Protein AF-A0A257W0T0-F1 (afdb_monomer)

Nearest PDB structures (foldseek):
  7qtt-assembly1_I  TM=5.900E-01  e=8.391E+00  Homo sapiens
  1f4d-assembly1_B  TM=3.476E-01  e=7.896E+00  Escherichia coli
  1bp0-assembly1_A-2  TM=3.507E-01  e=8.917E+00  Lacticaseibacillus casei
  3dg8-assembly1_C  TM=3.431E-01  e=8.391E+00  Plasmodium falciparum

Solvent-accessible surface area (backbone atoms only — not comparable to full-atom values): 16041 Å² total; per-residue (Å²): 88,24,26,56,37,70,27,30,45,58,64,62,45,51,74,73,54,57,40,66,61,64,66,58,51,97,67,64,78,27,27,25,27,39,38,31,54,94,90,46,96,85,42,78,44,51,56,43,63,43,71,47,45,46,81,52,54,40,83,49,25,23,44,46,53,24,43,64,53,60,72,53,64,71,70,70,74,64,100,66,70,58,38,85,93,72,37,51,70,86,53,69,81,64,48,61,51,84,69,54,58,68,58,40,50,49,47,27,52,50,44,18,62,75,70,73,47,66,49,61,48,67,50,99,85,69,54,46,27,35,53,40,63,28,24,36,28,61,44,47,35,48,73,66,57,39,53,57,49,45,69,74,51,58,86,42,64,71,56,46,53,40,51,56,33,25,25,50,50,40,66,38,30,38,80,57,51,33,34,36,38,74,53,61,45,21,29,47,59,44,22,73,71,69,76,49,68,67,24,37,78,24,88,84,25,92,39,16,81,84,40,73,92,55,84,38,50,78,35,66,30,19,36,45,19,53,56,54,49,54,47,51,55,56,55,56,32,68,37,88,84,30,62,77,62,45,85,68,83,82,49,48,32,72,77,61,33,72,50,96,68,84,87,58,39,66,45,24,44,63,66,59,75,91,70,78,84,78,79,83,82,74,91,131

Radius of gyration: 19.59 Å; Cα contacts (8 Å, |Δi|>4): 525; chains: 1; bounding box: 47×68×44 Å

Secondary structure (DSSP, 8-state):
-EEEEEEEP-TTGGGS--SBS----SS-SSEEEEE--TT-TT---TT-EEEE-TT---TTEE---EEE-HHHHHHH-SS--EETTTEETTSPPPEESS--HHHHHHHHHHHHHHHT--SEEE-TT--EEEEE-SEEEEES--HHHHHHHHHHHTT-HHHHHHHHHT-S-EEEEE-S-EEEESSPPBHHHHHHHHS----SSSSSSTTGGGGTTS-GGGSBP-S--HHHHHHHHHHHHTSTTTTTT-S--S-TT------SSS--SHHHHHT-------------

Structure (mmCIF, N/CA/C/O backbone):
data_AF-A0A257W0T0-F1
#
_entry.id   AF-A0A257W0T0-F1
#
loop_
_atom_site.group_PDB
_atom_site.id
_atom_site.type_symbol
_atom_site.label_atom_id
_atom_site.label_alt_id
_atom_site.label_comp_id
_atom_site.label_asym_id
_atom_site.label_entity_id
_atom_site.label_seq_id
_atom_site.pdbx_PDB_ins_code
_atom_site.Cartn_x
_atom_site.Cartn_y
_atom_site.Cartn_z
_atom_site.occupancy
_atom_site.B_iso_or_equiv
_atom_site.auth_seq_id
_atom_site.auth_comp_id
_atom_site.auth_asym_id
_atom_site.auth_atom_id
_atom_site.pdbx_PDB_model_num
ATOM 1 N N . MET A 1 1 ? 2.529 11.457 3.889 1.00 72.94 1 MET A N 1
ATOM 2 C CA . MET A 1 1 ? 2.581 10.295 4.791 1.00 72.94 1 MET A CA 1
ATOM 3 C C . MET A 1 1 ? 2.972 9.064 3.991 1.00 72.94 1 MET A C 1
ATOM 5 O O . MET A 1 1 ? 2.419 8.860 2.911 1.00 72.94 1 MET A O 1
ATOM 9 N N . ALA A 1 2 ? 3.926 8.295 4.504 1.00 80.88 2 ALA A N 1
ATOM 10 C CA . ALA A 1 2 ? 4.303 6.988 3.996 1.00 80.88 2 ALA A CA 1
ATOM 11 C C . ALA A 1 2 ? 3.460 5.891 4.659 1.00 80.88 2 ALA A C 1
ATOM 13 O O . ALA A 1 2 ? 2.886 6.076 5.733 1.00 80.88 2 ALA A O 1
ATOM 14 N N . GLU A 1 3 ? 3.382 4.745 4.002 1.00 81.69 3 GLU A N 1
ATOM 15 C CA . GLU A 1 3 ? 2.639 3.577 4.452 1.00 81.69 3 GLU A CA 1
ATOM 16 C C . GLU A 1 3 ? 3.608 2.397 4.535 1.00 81.69 3 GLU A C 1
ATOM 18 O O . GLU A 1 3 ? 4.386 2.159 3.603 1.00 81.69 3 GLU A O 1
ATOM 23 N N . TRP A 1 4 ? 3.569 1.648 5.641 1.00 87.00 4 TRP A N 1
ATOM 24 C CA . TRP A 1 4 ? 4.279 0.372 5.727 1.00 87.00 4 TRP A CA 1
ATOM 25 C C . TRP A 1 4 ? 3.912 -0.538 4.554 1.00 87.00 4 TRP A C 1
ATOM 27 O O . TRP A 1 4 ? 2.836 -0.411 3.984 1.00 87.00 4 TRP A O 1
ATOM 37 N N . CYS A 1 5 ? 4.806 -1.453 4.186 1.00 84.00 5 CYS A N 1
ATOM 38 C CA . CYS A 1 5 ? 4.578 -2.549 3.249 1.00 84.00 5 CYS A CA 1
ATOM 39 C C . CYS A 1 5 ? 4.948 -3.881 3.914 1.00 84.00 5 CYS A C 1
ATOM 41 O O . CYS A 1 5 ? 5.771 -3.935 4.829 1.00 84.00 5 CYS A O 1
ATOM 43 N N . GLN A 1 6 ? 4.342 -4.981 3.459 1.00 80.88 6 GLN A N 1
ATOM 44 C CA . GLN A 1 6 ? 4.640 -6.309 4.006 1.00 80.88 6 GLN A CA 1
ATOM 45 C C . GLN A 1 6 ? 6.071 -6.742 3.652 1.00 80.88 6 GLN A C 1
ATOM 47 O O . GLN A 1 6 ? 6.691 -7.500 4.394 1.00 80.88 6 GLN A O 1
ATOM 52 N N . ASP A 1 7 ? 6.591 -6.257 2.525 1.00 83.56 7 ASP A N 1
ATOM 53 C CA . ASP A 1 7 ? 7.870 -6.659 1.952 1.00 83.56 7 ASP A CA 1
ATOM 54 C C . ASP A 1 7 ? 9.053 -6.365 2.892 1.00 83.56 7 ASP A C 1
ATOM 56 O O . ASP A 1 7 ? 9.148 -5.297 3.511 1.00 83.56 7 ASP A O 1
ATOM 60 N N . TRP A 1 8 ? 10.013 -7.290 2.942 1.00 89.25 8 TRP A N 1
ATOM 61 C CA . TRP A 1 8 ? 11.351 -6.966 3.428 1.00 89.25 8 TRP A CA 1
ATOM 62 C C . TRP A 1 8 ? 12.075 -6.055 2.425 1.00 89.25 8 TRP A C 1
ATOM 64 O O . TRP A 1 8 ? 11.824 -6.079 1.215 1.00 89.25 8 TRP A O 1
ATOM 74 N N . TYR A 1 9 ? 12.962 -5.206 2.932 1.00 90.06 9 TYR A N 1
ATOM 75 C CA . TYR A 1 9 ? 13.770 -4.326 2.103 1.00 90.06 9 TYR A CA 1
ATOM 76 C C . TYR A 1 9 ? 15.052 -5.028 1.649 1.00 90.06 9 TYR A C 1
ATOM 78 O O . TYR A 1 9 ? 15.784 -5.607 2.447 1.00 90.06 9 TYR A O 1
ATOM 86 N N . ASP A 1 10 ? 15.337 -4.880 0.363 1.00 92.00 10 ASP A N 1
ATOM 87 C CA . ASP A 1 10 ? 16.575 -5.269 -0.314 1.00 92.00 10 ASP A CA 1
ATOM 88 C C . ASP A 1 10 ? 16.779 -4.264 -1.451 1.00 92.00 10 ASP A C 1
ATOM 90 O O . ASP A 1 10 ? 15.890 -4.169 -2.308 1.00 92.00 10 ASP A O 1
ATOM 94 N N . PRO A 1 11 ? 17.869 -3.479 -1.456 1.00 92.06 11 PRO A N 1
ATOM 95 C CA . PRO A 1 11 ? 18.083 -2.425 -2.443 1.00 92.06 11 PRO A CA 1
ATOM 96 C C . PRO A 1 11 ? 18.198 -2.950 -3.881 1.00 92.06 11 PRO A C 1
ATOM 98 O O . PRO A 1 11 ? 17.960 -2.195 -4.813 1.00 92.06 11 PRO A O 1
ATOM 101 N N . LEU A 1 12 ? 18.506 -4.234 -4.082 1.00 93.12 12 LEU A N 1
ATOM 102 C CA . LEU A 1 12 ? 18.650 -4.833 -5.410 1.00 93.12 12 LEU A CA 1
ATOM 103 C C . LEU A 1 12 ? 17.408 -5.610 -5.859 1.00 93.12 12 LEU A C 1
ATOM 105 O O . LEU A 1 12 ? 17.402 -6.164 -6.958 1.00 93.12 12 LEU A O 1
ATOM 109 N N . TYR A 1 13 ? 16.337 -5.623 -5.058 1.00 91.31 13 TYR A N 1
ATOM 110 C CA . TYR A 1 13 ? 15.184 -6.499 -5.279 1.00 91.31 13 TYR A CA 1
ATOM 111 C C . TYR A 1 13 ? 14.563 -6.369 -6.678 1.00 91.31 13 TYR A C 1
ATOM 113 O O . TYR A 1 13 ? 14.214 -7.378 -7.282 1.00 91.31 13 TYR A O 1
ATOM 121 N N . TYR A 1 14 ? 14.456 -5.159 -7.237 1.00 90.31 14 TYR A N 1
ATOM 122 C CA . TYR A 1 14 ? 13.862 -4.952 -8.568 1.00 90.31 14 TYR A CA 1
ATOM 123 C C . TYR A 1 14 ? 14.682 -5.538 -9.724 1.00 90.31 14 TYR A C 1
ATOM 125 O O . TYR A 1 14 ? 14.127 -5.771 -10.793 1.00 90.31 14 TYR A O 1
ATOM 133 N N . HIS A 1 15 ? 15.969 -5.835 -9.529 1.00 91.56 15 HIS A N 1
ATOM 134 C CA . HIS A 1 15 ? 16.784 -6.490 -10.557 1.00 91.56 15 HIS A CA 1
ATOM 135 C C . HIS A 1 15 ? 16.403 -7.963 -10.739 1.00 91.56 15 HIS A C 1
ATOM 137 O O . HIS A 1 15 ? 16.554 -8.509 -11.828 1.00 91.56 15 HIS A O 1
ATOM 143 N N . ASN A 1 16 ? 15.890 -8.593 -9.678 1.00 90.69 16 ASN A N 1
ATOM 144 C CA . ASN A 1 16 ? 15.587 -10.023 -9.633 1.00 90.69 16 ASN A CA 1
ATOM 145 C C . ASN A 1 16 ? 14.125 -10.302 -9.246 1.00 90.69 16 ASN A C 1
ATOM 147 O O . ASN A 1 16 ? 13.782 -11.436 -8.906 1.00 90.69 16 ASN A O 1
ATOM 151 N N . SER A 1 17 ? 13.259 -9.283 -9.257 1.00 86.44 17 SER A N 1
ATOM 152 C CA . SER A 1 17 ? 11.880 -9.424 -8.799 1.00 86.44 17 SER A CA 1
ATOM 153 C C . SER A 1 17 ? 11.088 -10.330 -9.753 1.00 86.44 17 SER A C 1
ATOM 155 O O . SER A 1 17 ? 11.154 -10.177 -10.979 1.00 86.44 17 SER A O 1
ATOM 157 N N . PRO A 1 18 ? 10.301 -11.287 -9.229 1.00 88.50 18 PRO A N 1
ATOM 158 C CA . PRO A 1 18 ? 9.385 -12.042 -10.065 1.00 88.50 18 PRO A CA 1
ATOM 159 C C . PRO A 1 18 ? 8.300 -11.108 -10.606 1.00 88.50 18 PRO A C 1
ATOM 161 O O . PRO A 1 18 ? 7.820 -10.205 -9.918 1.00 88.50 18 PRO A O 1
ATOM 164 N N . ARG A 1 19 ? 7.878 -11.354 -11.848 1.00 88.12 19 ARG A N 1
ATOM 165 C CA . ARG A 1 19 ? 6.834 -10.546 -12.495 1.00 88.12 19 ARG A CA 1
ATOM 166 C C . ARG A 1 19 ? 5.473 -10.754 -11.843 1.00 88.12 19 ARG A C 1
ATOM 168 O O . ARG A 1 19 ? 4.717 -9.803 -11.685 1.00 88.12 19 ARG A O 1
ATOM 175 N N . GLU A 1 20 ? 5.148 -11.989 -11.484 1.00 85.88 20 GLU A N 1
ATOM 176 C CA . GLU A 1 20 ? 3.844 -12.354 -10.935 1.00 85.88 20 GLU A CA 1
ATOM 177 C C . GLU A 1 20 ? 3.814 -12.163 -9.422 1.00 85.88 20 GLU A C 1
ATOM 179 O O . GLU A 1 20 ? 4.536 -12.840 -8.697 1.00 85.88 20 GLU A O 1
ATOM 184 N N . ASN A 1 21 ? 2.943 -11.265 -8.953 1.00 80.81 21 ASN A N 1
ATOM 185 C CA . ASN A 1 21 ? 2.699 -10.978 -7.536 1.00 80.81 21 ASN A CA 1
ATOM 186 C C . ASN A 1 21 ? 3.995 -10.921 -6.686 1.00 80.81 21 ASN A C 1
ATOM 188 O O . ASN A 1 21 ? 4.130 -11.724 -5.761 1.00 80.81 21 ASN A O 1
ATOM 192 N N . PRO A 1 22 ? 4.947 -10.010 -6.969 1.00 84.06 22 PRO A N 1
ATOM 193 C CA . PRO A 1 22 ? 6.201 -9.919 -6.219 1.00 84.06 22 PRO A CA 1
ATOM 194 C C . PRO A 1 22 ? 5.955 -9.759 -4.711 1.00 84.06 22 PRO A C 1
ATOM 196 O O . PRO A 1 22 ? 5.075 -9.000 -4.309 1.00 84.06 22 PRO A O 1
ATOM 199 N N . VAL A 1 23 ? 6.728 -10.485 -3.893 1.00 77.06 23 VAL A N 1
ATOM 200 C CA . VAL A 1 23 ? 6.518 -10.633 -2.432 1.00 77.06 23 VAL A CA 1
ATOM 201 C C . VAL A 1 23 ? 7.680 -10.115 -1.570 1.00 77.06 23 VAL A C 1
ATOM 203 O O . VAL A 1 23 ? 7.701 -10.333 -0.360 1.00 77.06 23 VAL A O 1
ATOM 206 N N . GLY A 1 24 ? 8.648 -9.427 -2.180 1.00 84.12 24 GLY A N 1
ATOM 207 C CA . GLY A 1 24 ? 9.890 -9.043 -1.513 1.00 84.12 24 GLY A CA 1
ATOM 208 C C . GLY A 1 24 ? 10.791 -10.255 -1.222 1.00 84.12 24 GLY A C 1
ATOM 209 O O . GLY A 1 24 ? 10.437 -11.392 -1.539 1.00 84.12 24 GLY A O 1
ATOM 210 N N . PRO A 1 25 ? 11.970 -10.035 -0.623 1.00 86.44 25 PRO A N 1
ATOM 211 C CA . PRO A 1 25 ? 12.781 -11.098 -0.033 1.00 86.44 25 PRO A CA 1
ATOM 212 C C . PRO A 1 25 ? 12.038 -11.809 1.107 1.00 86.44 25 PRO A C 1
ATOM 214 O O . PRO A 1 25 ? 11.189 -11.209 1.763 1.00 86.44 25 PRO A O 1
ATOM 217 N N . GLU A 1 26 ? 12.398 -13.061 1.402 1.00 85.62 26 GLU A N 1
ATOM 218 C CA . GLU A 1 26 ? 11.780 -13.837 2.494 1.00 85.62 26 GLU A CA 1
ATOM 219 C C . GLU A 1 26 ? 12.165 -13.326 3.891 1.00 85.62 26 GLU A C 1
ATOM 221 O O . GLU A 1 26 ? 11.368 -13.379 4.832 1.00 85.62 26 GLU A O 1
ATOM 226 N N . THR A 1 27 ? 13.387 -12.807 4.031 1.00 88.50 27 THR A N 1
ATOM 227 C CA . THR A 1 27 ? 13.938 -12.281 5.286 1.00 88.50 27 THR A CA 1
ATOM 228 C C . THR A 1 27 ? 14.665 -10.960 5.046 1.00 88.50 27 THR A C 1
ATOM 230 O O . THR A 1 27 ? 15.054 -10.646 3.923 1.00 88.50 27 THR A O 1
ATOM 233 N N . GLY A 1 28 ? 14.845 -10.165 6.100 1.00 91.12 28 GLY A N 1
ATOM 234 C CA . GLY A 1 28 ? 15.550 -8.893 6.013 1.00 91.12 28 GLY A CA 1
ATOM 235 C C . GLY A 1 28 ? 15.698 -8.207 7.365 1.00 91.12 28 GLY A C 1
ATOM 236 O O . GLY A 1 28 ? 15.214 -8.688 8.388 1.00 91.12 28 GLY A O 1
ATOM 237 N N . VAL A 1 29 ? 16.388 -7.068 7.358 1.00 94.69 29 VAL A N 1
ATOM 238 C CA . VAL A 1 29 ? 16.589 -6.225 8.552 1.00 94.69 29 VAL A CA 1
ATOM 239 C C . VAL A 1 29 ? 15.561 -5.095 8.613 1.00 94.69 29 VAL A C 1
ATOM 241 O O . VAL A 1 29 ? 15.081 -4.744 9.689 1.00 94.69 29 VAL A O 1
ATOM 244 N N . TYR A 1 30 ? 15.214 -4.537 7.453 1.00 93.31 30 TYR A N 1
ATOM 245 C CA . TYR A 1 30 ? 14.306 -3.401 7.319 1.00 93.31 30 TYR A CA 1
ATOM 246 C C . TYR A 1 30 ? 13.052 -3.808 6.559 1.00 93.31 30 TYR A C 1
ATOM 248 O O . TYR A 1 30 ? 13.112 -4.655 5.668 1.00 93.31 30 TYR A O 1
ATOM 256 N N . ARG A 1 31 ? 11.928 -3.174 6.879 1.00 89.75 31 ARG A N 1
ATOM 257 C CA . ARG A 1 31 ? 10.676 -3.312 6.130 1.00 89.75 31 ARG A CA 1
ATOM 258 C C . ARG A 1 31 ? 10.548 -2.170 5.144 1.00 89.75 31 ARG A C 1
ATOM 260 O O . ARG A 1 31 ? 11.014 -1.065 5.410 1.00 89.75 31 ARG A O 1
ATOM 267 N N . VAL A 1 32 ? 9.918 -2.445 4.010 1.00 87.12 32 VAL A N 1
ATOM 268 C CA . VAL A 1 32 ? 9.626 -1.414 3.017 1.00 87.12 32 VAL A CA 1
ATOM 269 C C . VAL A 1 32 ? 8.525 -0.501 3.550 1.00 87.12 32 VAL A C 1
ATOM 271 O O . VAL A 1 32 ? 7.543 -0.981 4.112 1.00 87.12 32 VAL A O 1
ATOM 274 N N . ASN A 1 33 ? 8.645 0.798 3.315 1.00 83.94 33 ASN A N 1
ATOM 275 C CA . ASN A 1 33 ? 7.510 1.713 3.329 1.00 83.94 33 ASN A CA 1
ATOM 276 C C . ASN A 1 33 ? 7.506 2.558 2.045 1.00 83.94 33 ASN A C 1
ATOM 278 O O . ASN A 1 33 ? 8.546 2.756 1.411 1.00 83.94 33 ASN A O 1
ATOM 282 N N . ARG A 1 34 ? 6.317 2.955 1.585 1.00 81.00 34 ARG A N 1
ATOM 283 C CA . ARG A 1 34 ? 6.108 3.650 0.304 1.00 81.00 34 ARG A CA 1
ATOM 284 C C . ARG A 1 34 ? 5.210 4.867 0.503 1.00 81.00 34 ARG A C 1
ATOM 286 O O . ARG A 1 34 ? 4.336 4.868 1.363 1.00 81.00 34 ARG A O 1
ATOM 293 N N . GLY A 1 35 ? 5.410 5.901 -0.309 1.00 71.81 35 GLY A N 1
ATOM 294 C CA . GLY A 1 35 ? 4.657 7.156 -0.233 1.00 71.81 35 GLY A CA 1
ATOM 295 C C . GLY A 1 35 ? 5.549 8.364 0.043 1.00 71.81 35 GLY A C 1
ATOM 296 O O . GLY A 1 35 ? 6.772 8.270 0.011 1.00 71.81 35 GLY A O 1
ATOM 297 N N . GLY A 1 36 ? 4.924 9.518 0.275 1.00 62.19 36 GLY A N 1
ATOM 298 C CA . GLY A 1 36 ? 5.630 10.792 0.432 1.00 62.19 36 GLY A CA 1
ATOM 299 C C . GLY A 1 36 ? 5.899 11.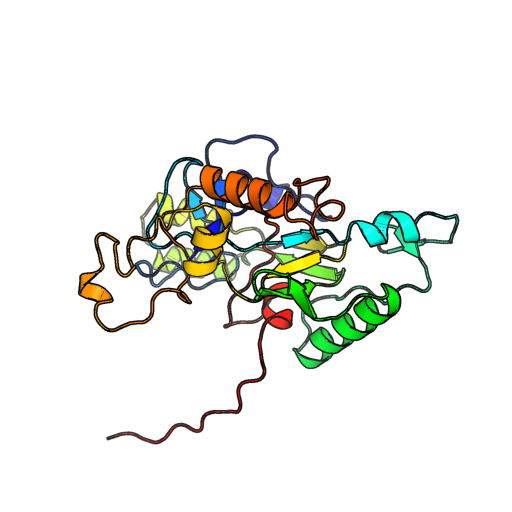160 1.891 1.00 62.19 36 GLY A C 1
ATOM 300 O O . GLY A 1 36 ? 5.044 10.954 2.760 1.00 62.19 36 GLY A O 1
ATOM 301 N N . TYR A 1 37 ? 7.047 11.786 2.142 1.00 61.84 37 TYR A N 1
ATOM 302 C CA . TYR A 1 37 ? 7.458 12.321 3.443 1.00 61.84 37 TYR A CA 1
ATOM 303 C C . TYR A 1 37 ? 7.592 13.851 3.365 1.00 61.84 37 TYR A C 1
ATOM 305 O O . TYR A 1 37 ? 8.047 14.383 2.355 1.00 61.84 37 TYR A O 1
ATOM 313 N N . TRP A 1 38 ? 7.186 14.578 4.410 1.00 53.00 38 TRP A N 1
ATOM 314 C CA . TRP A 1 38 ? 7.053 16.046 4.372 1.00 53.00 38 TRP A CA 1
ATOM 315 C C . TRP A 1 38 ? 8.391 16.795 4.291 1.00 53.00 38 TRP A C 1
ATOM 317 O O . TRP A 1 38 ? 8.426 17.926 3.820 1.00 53.00 38 TRP A O 1
ATOM 327 N N . VAL A 1 39 ? 9.485 16.185 4.763 1.00 48.84 39 VAL A N 1
ATOM 328 C CA . VAL A 1 39 ? 10.791 16.858 4.912 1.00 48.84 39 VAL A CA 1
ATOM 329 C C . VAL A 1 39 ? 11.716 16.731 3.704 1.00 48.84 39 VAL A C 1
ATOM 331 O O . VAL A 1 39 ? 12.814 17.276 3.745 1.00 48.84 39 VAL A O 1
ATOM 334 N N . ASN A 1 40 ? 11.316 16.027 2.639 1.00 47.53 40 ASN A N 1
ATOM 335 C CA . ASN A 1 40 ? 12.202 15.808 1.498 1.00 47.53 40 ASN A CA 1
ATOM 336 C C . ASN A 1 40 ? 11.480 16.070 0.168 1.00 47.53 40 ASN A C 1
ATOM 338 O O . ASN A 1 40 ? 10.727 15.241 -0.345 1.00 47.53 40 ASN A O 1
ATOM 342 N N . SER A 1 41 ? 11.707 17.262 -0.384 1.00 42.28 41 SER A N 1
ATOM 343 C CA . SER A 1 41 ? 11.029 17.825 -1.564 1.00 42.28 41 SER A CA 1
ATOM 344 C C . SER A 1 41 ? 11.262 17.036 -2.861 1.00 42.28 41 SER A C 1
ATOM 346 O O . SER A 1 41 ? 10.586 17.286 -3.854 1.00 42.28 41 SER A O 1
ATOM 348 N N . ALA A 1 42 ? 12.200 16.082 -2.861 1.00 40.09 42 ALA A N 1
ATOM 349 C CA . ALA A 1 42 ? 12.508 15.206 -3.992 1.00 40.09 42 ALA A CA 1
ATOM 350 C C . ALA A 1 42 ? 11.658 13.911 -4.035 1.00 40.09 42 ALA A C 1
ATOM 352 O O . ALA A 1 42 ? 11.686 13.193 -5.031 1.00 40.09 42 ALA A O 1
ATOM 353 N N . CYS A 1 43 ? 10.880 13.597 -2.987 1.00 46.88 43 CYS A N 1
ATOM 354 C CA . CYS A 1 43 ? 10.302 12.261 -2.751 1.00 46.88 43 CYS A CA 1
ATOM 355 C C . CYS A 1 43 ? 8.813 12.108 -3.140 1.00 46.88 43 CYS A C 1
ATOM 357 O O . CYS A 1 43 ? 8.056 11.412 -2.464 1.00 46.88 43 CYS A O 1
ATOM 359 N N . ILE A 1 44 ? 8.351 12.766 -4.208 1.00 45.66 44 ILE A N 1
ATOM 360 C CA . ILE A 1 44 ? 6.908 12.863 -4.543 1.00 45.66 44 ILE A CA 1
ATOM 361 C C . ILE A 1 44 ? 6.408 11.684 -5.414 1.00 45.66 44 ILE A C 1
ATOM 363 O O . ILE A 1 44 ? 5.257 11.655 -5.851 1.00 45.66 44 ILE A O 1
ATOM 367 N N . TRP A 1 45 ? 7.243 10.674 -5.668 1.00 48.81 45 TRP A N 1
ATOM 368 C CA . TRP A 1 45 ? 6.906 9.579 -6.577 1.00 48.81 45 TRP A CA 1
ATOM 369 C C . TRP A 1 45 ? 6.303 8.366 -5.857 1.00 48.81 45 TRP A C 1
ATOM 371 O O . TRP A 1 45 ? 6.840 7.864 -4.875 1.00 48.81 45 TRP A O 1
ATOM 381 N N . SER A 1 46 ? 5.193 7.835 -6.384 1.00 50.28 46 SER A N 1
ATOM 382 C CA . SER A 1 46 ? 4.469 6.676 -5.814 1.00 50.28 46 SER A CA 1
ATOM 383 C C . SER A 1 46 ? 5.250 5.346 -5.798 1.00 50.28 46 SER A C 1
ATOM 385 O O . SER A 1 46 ? 4.759 4.355 -5.255 1.00 50.28 46 SER A O 1
ATOM 387 N N . TYR A 1 47 ? 6.445 5.319 -6.393 1.00 57.25 47 TYR A N 1
ATOM 388 C CA . TYR A 1 47 ? 7.372 4.187 -6.423 1.00 57.25 47 TYR A CA 1
ATOM 389 C C . TYR A 1 47 ? 8.578 4.355 -5.481 1.00 57.25 47 TYR A C 1
ATOM 391 O O . TYR A 1 47 ? 9.369 3.417 -5.380 1.00 57.25 47 TYR A O 1
ATOM 399 N N . TYR A 1 48 ? 8.695 5.494 -4.779 1.00 66.44 48 TYR A N 1
ATOM 400 C CA . TYR A 1 48 ? 9.777 5.756 -3.826 1.00 66.44 48 TYR A CA 1
ATOM 401 C C . TYR A 1 48 ? 9.766 4.692 -2.723 1.00 66.44 48 TYR A C 1
ATOM 403 O O . TYR A 1 48 ? 8.741 4.467 -2.065 1.00 66.44 4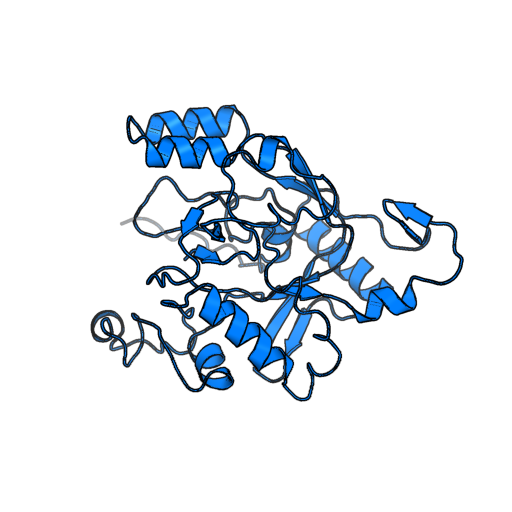8 TYR A O 1
ATOM 411 N N . ARG A 1 49 ? 10.892 3.991 -2.568 1.00 78.00 49 ARG A N 1
ATOM 412 C CA . ARG A 1 49 ? 11.010 2.814 -1.703 1.00 78.00 49 ARG A CA 1
ATOM 413 C C . ARG A 1 49 ? 11.886 3.136 -0.500 1.00 78.00 49 ARG A C 1
ATOM 415 O O . ARG A 1 49 ? 13.108 3.072 -0.563 1.00 78.00 49 ARG A O 1
ATOM 422 N N . MET A 1 50 ? 11.238 3.465 0.608 1.00 81.94 50 MET A N 1
ATOM 423 C CA . MET A 1 50 ? 11.891 3.731 1.886 1.00 81.94 50 MET A CA 1
ATOM 424 C C . MET A 1 50 ? 12.008 2.461 2.724 1.00 81.94 50 MET A C 1
ATOM 426 O O . MET A 1 50 ? 11.433 1.412 2.400 1.00 81.94 50 MET A O 1
ATOM 430 N N . ARG A 1 51 ? 12.798 2.558 3.794 1.00 87.75 51 ARG A N 1
ATOM 431 C CA . ARG A 1 51 ? 13.070 1.453 4.702 1.00 87.75 51 ARG A CA 1
ATOM 432 C C . ARG A 1 51 ? 13.236 1.955 6.122 1.00 87.75 51 ARG A C 1
ATOM 434 O O . ARG A 1 51 ? 13.975 2.903 6.347 1.00 87.75 51 ARG A O 1
ATOM 441 N N . ASP A 1 52 ? 12.644 1.231 7.055 1.00 90.81 52 ASP A N 1
ATOM 442 C CA . ASP A 1 52 ? 12.776 1.477 8.490 1.00 90.81 52 ASP A CA 1
ATOM 443 C C . ASP A 1 52 ? 12.760 0.132 9.227 1.00 90.81 52 ASP A C 1
ATOM 445 O O . ASP A 1 52 ? 12.359 -0.899 8.657 1.00 90.81 52 ASP A O 1
ATOM 449 N N . LYS A 1 53 ? 13.264 0.074 10.469 1.00 93.69 53 LYS A N 1
ATOM 450 C CA . LYS A 1 53 ? 13.253 -1.198 11.207 1.00 93.69 53 LYS A CA 1
ATOM 451 C C . LYS A 1 53 ? 11.817 -1.519 11.626 1.00 93.69 53 LYS A C 1
ATOM 453 O O . LYS A 1 53 ? 11.057 -0.608 11.931 1.00 93.69 53 LYS A O 1
ATOM 458 N N . PRO A 1 54 ? 11.443 -2.805 11.749 1.00 90.31 54 PRO A N 1
ATOM 459 C CA . PRO A 1 54 ? 10.072 -3.190 12.097 1.00 90.31 54 PRO A CA 1
ATOM 460 C C . PRO A 1 54 ? 9.520 -2.591 13.401 1.00 90.31 54 PRO A C 1
ATOM 462 O O . PRO A 1 54 ? 8.308 -2.527 13.578 1.00 90.31 54 PRO A O 1
ATOM 465 N N . LYS A 1 55 ? 10.411 -2.203 14.320 1.00 93.25 55 LYS A N 1
ATOM 466 C CA . LYS A 1 55 ? 10.089 -1.622 15.628 1.00 93.25 55 LYS A CA 1
ATOM 467 C C . LYS A 1 55 ? 10.064 -0.092 15.640 1.00 93.25 55 LYS A C 1
ATOM 469 O O . LYS A 1 55 ? 9.700 0.483 16.658 1.00 93.25 55 LYS A O 1
ATOM 474 N N . ASP A 1 56 ? 10.529 0.547 14.571 1.00 91.62 56 ASP A N 1
ATOM 475 C CA . ASP A 1 56 ? 10.599 2.001 14.509 1.00 91.62 56 ASP A CA 1
ATOM 476 C C . ASP A 1 56 ? 9.193 2.533 14.197 1.00 91.62 56 ASP A C 1
ATOM 478 O O . ASP A 1 56 ? 8.467 1.957 13.388 1.00 91.62 56 ASP A O 1
ATOM 482 N N . ALA A 1 57 ? 8.802 3.611 14.869 1.00 89.88 57 ALA A N 1
ATOM 483 C CA . ALA A 1 57 ? 7.529 4.294 14.686 1.00 89.88 57 ALA A CA 1
ATOM 484 C C . ALA A 1 57 ? 7.828 5.767 14.401 1.00 89.88 57 ALA A C 1
ATOM 486 O O . ALA A 1 57 ? 8.574 6.397 15.152 1.00 89.88 57 ALA A O 1
ATOM 487 N N . LEU A 1 58 ? 7.292 6.290 13.298 1.00 87.62 58 LEU A N 1
ATOM 488 C CA . LEU A 1 58 ? 7.571 7.645 12.824 1.00 87.62 58 LEU A CA 1
ATOM 489 C C . LEU A 1 58 ? 6.271 8.429 12.645 1.00 87.62 58 LEU A C 1
ATOM 491 O O . LEU A 1 58 ? 5.238 7.876 12.262 1.00 87.62 58 LEU A O 1
ATOM 495 N N . ASP A 1 59 ? 6.354 9.740 12.841 1.00 83.50 59 ASP A N 1
ATOM 496 C CA . ASP A 1 59 ? 5.223 10.676 12.806 1.00 83.50 59 ASP A CA 1
ATOM 497 C C . ASP A 1 59 ? 4.680 10.962 11.389 1.00 83.50 59 ASP A C 1
ATOM 499 O O . ASP A 1 59 ? 3.712 11.697 11.187 1.00 83.50 59 ASP A O 1
ATOM 503 N N . ALA A 1 60 ? 5.296 10.355 10.376 1.00 82.12 60 ALA A N 1
ATOM 504 C CA . ALA A 1 60 ? 4.860 10.384 8.987 1.00 82.12 60 ALA A CA 1
ATOM 505 C C . ALA A 1 60 ? 4.574 8.988 8.426 1.00 82.12 60 ALA A C 1
ATOM 507 O O . ALA A 1 60 ? 4.429 8.858 7.205 1.00 82.12 60 ALA A O 1
ATOM 508 N N . LEU A 1 61 ? 4.544 7.960 9.276 1.00 82.56 61 LEU A N 1
ATOM 509 C CA . LEU A 1 61 ? 4.420 6.568 8.873 1.00 82.56 61 LEU A CA 1
ATOM 510 C C . LEU A 1 61 ? 3.151 5.955 9.460 1.00 82.56 61 LEU A C 1
ATOM 512 O O . LEU A 1 61 ? 2.988 5.861 10.675 1.00 82.56 61 LEU A O 1
ATOM 516 N N . GLY A 1 62 ? 2.255 5.546 8.566 1.00 83.62 62 GLY A N 1
ATOM 517 C CA . GLY A 1 62 ? 0.992 4.904 8.907 1.00 83.62 62 GLY A CA 1
ATOM 518 C C . GLY A 1 62 ? 0.808 3.576 8.180 1.00 83.62 62 GLY A C 1
ATOM 519 O O . GLY A 1 62 ? 1.760 2.942 7.716 1.00 83.62 62 GLY A O 1
ATOM 520 N N . LEU A 1 63 ? -0.448 3.153 8.052 1.00 84.06 63 LEU A N 1
ATOM 521 C CA . LEU A 1 63 ? -0.807 1.900 7.396 1.00 84.06 63 LEU A CA 1
ATOM 522 C C . LEU A 1 63 ? -2.078 2.018 6.552 1.00 84.06 63 LEU A C 1
ATOM 524 O O . LEU A 1 63 ? -2.976 2.821 6.821 1.00 84.06 63 LEU A O 1
ATOM 528 N N . ARG A 1 64 ? -2.167 1.148 5.547 1.00 84.38 64 ARG A N 1
ATOM 529 C CA . ARG A 1 64 ? -3.347 0.927 4.713 1.00 84.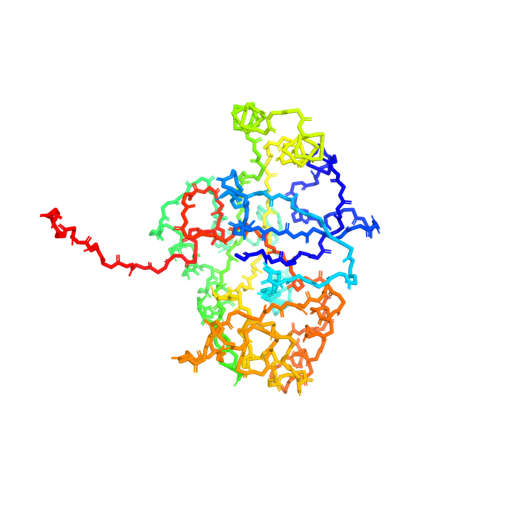38 64 ARG A CA 1
ATOM 530 C C . ARG A 1 64 ? -3.586 -0.567 4.586 1.00 84.38 64 ARG A C 1
ATOM 532 O O . ARG A 1 64 ? -2.648 -1.335 4.401 1.00 84.38 64 ARG A O 1
ATOM 539 N N . LEU A 1 65 ? -4.851 -0.964 4.662 1.00 78.38 65 LEU A N 1
ATOM 540 C CA . LEU A 1 65 ? -5.232 -2.366 4.566 1.00 78.38 65 LEU A CA 1
ATOM 541 C C . LEU A 1 65 ? -5.435 -2.807 3.116 1.00 78.38 65 LEU A C 1
ATOM 543 O O . LEU A 1 65 ? -6.052 -2.096 2.314 1.00 78.38 65 LEU A O 1
ATOM 547 N N . VAL A 1 66 ? -4.978 -4.023 2.823 1.00 72.88 66 VAL A N 1
ATOM 548 C CA . VAL A 1 66 ? -5.282 -4.757 1.593 1.00 72.88 66 VAL A CA 1
ATOM 549 C C . VAL A 1 66 ? -5.935 -6.086 1.956 1.00 72.88 66 VAL A C 1
ATOM 551 O O . VAL A 1 66 ? -5.395 -6.844 2.755 1.00 72.88 66 VAL A O 1
ATOM 554 N N . LEU A 1 67 ? -7.096 -6.373 1.371 1.00 72.75 67 LEU A N 1
ATOM 555 C CA . LEU A 1 67 ? -7.846 -7.603 1.617 1.00 72.75 67 LEU A CA 1
ATOM 556 C C . LEU A 1 67 ? -7.756 -8.522 0.401 1.00 72.75 67 LEU A C 1
ATOM 558 O O . LEU A 1 67 ? -7.974 -8.098 -0.740 1.00 72.75 67 LEU A O 1
ATOM 562 N N . SER A 1 68 ? -7.460 -9.798 0.642 1.00 71.12 68 SER A N 1
ATOM 563 C CA . SER A 1 68 ? -7.600 -10.847 -0.363 1.00 71.12 68 SER A CA 1
ATOM 564 C C . SER A 1 68 ? -9.075 -11.110 -0.640 1.00 71.12 68 SER A C 1
ATOM 566 O O . SER A 1 68 ? -9.896 -11.205 0.270 1.00 71.12 68 SER A O 1
ATOM 568 N N . VAL A 1 69 ? -9.417 -11.317 -1.910 1.00 66.62 69 VAL A N 1
ATOM 569 C CA . VAL A 1 69 ? -10.740 -11.828 -2.277 1.00 66.62 69 VAL A CA 1
ATOM 570 C C . VAL A 1 69 ? -10.725 -13.361 -2.153 1.00 66.62 69 VAL A C 1
ATOM 572 O O . VAL A 1 69 ? -10.814 -14.087 -3.138 1.00 66.62 69 VAL A O 1
ATOM 575 N N . ASP A 1 70 ? -10.519 -13.892 -0.942 1.00 61.31 70 ASP A N 1
ATOM 576 C CA . ASP A 1 70 ? -10.291 -15.334 -0.717 1.00 61.31 70 ASP A CA 1
ATOM 577 C C . ASP A 1 70 ? -11.491 -16.226 -1.096 1.00 61.31 70 ASP A C 1
ATOM 579 O O . ASP A 1 70 ? -11.302 -17.399 -1.426 1.00 61.31 70 ASP A O 1
ATOM 583 N N . ALA A 1 71 ? -12.700 -15.662 -1.168 1.00 43.03 71 ALA A N 1
ATOM 584 C CA . ALA A 1 71 ? -13.892 -16.334 -1.690 1.00 43.03 71 ALA A CA 1
ATOM 585 C C . ALA A 1 71 ? -13.790 -16.679 -3.194 1.00 43.03 71 ALA A C 1
ATOM 587 O O . ALA A 1 71 ? -14.363 -17.667 -3.648 1.00 43.03 71 ALA A O 1
ATOM 588 N N . VAL A 1 72 ? -13.007 -15.923 -3.971 1.00 48.03 72 VAL A N 1
ATOM 589 C CA . VAL A 1 72 ? -12.858 -16.134 -5.423 1.00 48.03 72 VAL A CA 1
ATOM 590 C C . VAL A 1 72 ? -11.997 -17.358 -5.734 1.00 48.03 72 VAL A C 1
ATOM 592 O O . VAL A 1 72 ? -12.268 -18.078 -6.694 1.00 48.03 72 VAL A O 1
ATOM 595 N N . LYS A 1 73 ? -11.021 -17.676 -4.872 1.00 51.72 73 LYS A N 1
ATOM 596 C CA . LYS A 1 73 ? -10.145 -18.853 -5.026 1.00 51.72 73 LYS A CA 1
ATOM 597 C C . LYS A 1 73 ? -10.920 -20.171 -5.045 1.00 51.72 73 LYS A C 1
ATOM 599 O O . LYS A 1 73 ? -10.545 -21.087 -5.767 1.00 51.72 73 LYS A O 1
ATOM 604 N N . GLN A 1 74 ? -11.993 -20.263 -4.259 1.00 49.66 74 GLN A N 1
ATOM 605 C CA . GLN A 1 74 ? -12.794 -21.485 -4.140 1.00 49.66 74 GLN A CA 1
ATOM 606 C C . GLN A 1 74 ? -13.805 -21.640 -5.287 1.00 49.66 74 GLN A C 1
ATOM 608 O O . GLN A 1 74 ? -14.219 -22.757 -5.583 1.00 49.66 74 GLN A O 1
ATOM 613 N N . ALA A 1 75 ? -14.169 -20.543 -5.961 1.00 45.06 75 ALA A N 1
ATOM 614 C CA . ALA A 1 75 ? -15.121 -20.550 -7.070 1.00 45.06 75 ALA A CA 1
ATOM 615 C C . ALA A 1 75 ? -14.472 -20.840 -8.437 1.00 45.06 75 ALA A C 1
ATOM 617 O O . ALA A 1 75 ? -15.113 -21.431 -9.300 1.00 45.06 75 ALA A O 1
ATOM 618 N N . VAL A 1 76 ? -13.206 -20.451 -8.635 1.00 52.22 76 VAL A N 1
ATOM 619 C CA . VAL A 1 76 ? -12.520 -20.547 -9.940 1.00 52.22 76 VAL A CA 1
ATOM 620 C C . VAL A 1 76 ? -11.921 -21.940 -10.206 1.00 52.22 76 VAL A C 1
ATOM 622 O O . VAL A 1 76 ? -11.715 -22.325 -11.355 1.00 52.22 76 VAL A O 1
ATOM 625 N N . GLN A 1 77 ? -11.683 -22.755 -9.174 1.00 52.88 77 GLN A N 1
ATOM 626 C CA . GLN A 1 77 ? -11.115 -24.097 -9.340 1.00 52.88 77 GLN A CA 1
ATOM 627 C C . GLN A 1 77 ? -12.189 -25.179 -9.535 1.00 52.88 77 GLN A C 1
ATOM 629 O O . GLN A 1 77 ? -12.486 -25.940 -8.619 1.00 52.88 77 GLN A O 1
ATOM 634 N N . LYS A 1 78 ? -12.711 -25.302 -10.763 1.00 46.97 78 LYS A N 1
ATOM 635 C CA . LYS A 1 78 ? -13.245 -26.566 -11.311 1.00 46.97 78 LYS A CA 1
ATOM 636 C C . LYS A 1 78 ? -13.072 -26.589 -12.835 1.00 46.97 78 LYS A C 1
ATOM 638 O O . LYS A 1 78 ? -13.708 -25.817 -13.534 1.00 46.97 78 LYS A O 1
ATOM 643 N N . HIS A 1 79 ? -12.190 -27.476 -13.306 1.00 50.12 79 HIS A N 1
ATOM 644 C CA . HIS A 1 79 ? -11.962 -27.927 -14.692 1.00 50.12 79 HIS A CA 1
ATOM 645 C C . HIS A 1 79 ? -12.556 -27.065 -15.824 1.00 50.12 79 HIS A C 1
ATOM 647 O O . HIS A 1 79 ? -13.524 -27.457 -16.473 1.00 50.12 79 HIS A O 1
ATOM 653 N N . GLN A 1 80 ? -11.926 -25.926 -16.107 1.00 55.97 80 GLN A N 1
ATOM 654 C CA . GLN A 1 80 ? -12.199 -25.109 -17.290 1.00 55.97 80 GLN A CA 1
ATOM 655 C C . GLN A 1 80 ? -10.889 -24.815 -18.023 1.00 55.97 80 GLN A C 1
ATOM 657 O O . GLN A 1 80 ? -9.820 -24.782 -17.410 1.00 55.97 80 GLN A O 1
ATOM 662 N N . ALA A 1 81 ? -10.967 -24.616 -19.340 1.00 59.81 81 ALA A N 1
ATOM 663 C CA . ALA A 1 81 ? -9.840 -24.096 -20.103 1.00 59.81 81 ALA A CA 1
ATOM 664 C C . ALA A 1 81 ? -9.451 -22.725 -19.534 1.00 59.81 81 ALA A C 1
ATOM 666 O O . ALA A 1 81 ? -10.309 -21.866 -19.321 1.00 59.81 81 ALA A O 1
ATOM 667 N N . THR A 1 82 ? -8.163 -22.534 -19.270 1.00 71.75 82 THR A N 1
ATOM 668 C CA . THR A 1 82 ? -7.640 -21.299 -18.687 1.00 71.75 82 THR A CA 1
ATOM 669 C C . THR A 1 82 ? -6.961 -20.436 -19.745 1.00 71.75 82 THR A C 1
ATOM 671 O O . THR A 1 82 ? -6.247 -20.948 -20.605 1.00 71.75 82 THR A O 1
ATOM 674 N N . ARG A 1 83 ? -7.105 -19.120 -19.626 1.00 74.00 83 ARG A N 1
ATOM 675 C CA . ARG A 1 83 ? -6.293 -18.078 -20.262 1.00 74.00 83 ARG A CA 1
ATOM 676 C C . ARG A 1 83 ? -5.499 -17.316 -19.191 1.00 74.00 83 ARG A C 1
ATOM 678 O O . ARG A 1 83 ? -5.778 -17.475 -18.013 1.00 74.00 83 ARG A O 1
ATOM 685 N N . TRP A 1 84 ? -4.510 -16.517 -19.605 1.00 81.69 84 TRP A N 1
ATOM 686 C CA . TRP A 1 84 ? -3.785 -15.507 -18.800 1.00 81.69 84 TRP A CA 1
ATOM 687 C C . TRP A 1 84 ? -3.669 -15.810 -17.281 1.00 81.69 84 TRP A C 1
ATOM 689 O O . TRP A 1 84 ? -4.577 -15.525 -16.504 1.00 81.69 84 TRP A O 1
ATOM 699 N N . HIS A 1 85 ? -2.546 -16.401 -16.853 1.00 83.00 85 HIS A N 1
ATOM 700 C CA . HIS A 1 85 ? -2.250 -16.769 -15.451 1.00 83.00 85 HIS A CA 1
ATOM 701 C C . HIS A 1 85 ? -3.303 -17.656 -14.751 1.00 83.00 85 HIS A C 1
ATOM 703 O O . HIS A 1 85 ? -3.493 -17.572 -13.539 1.00 83.00 85 HIS A O 1
ATOM 709 N N . GLY A 1 86 ? -3.972 -18.539 -15.501 1.00 79.88 86 GLY A N 1
ATOM 710 C CA . GLY A 1 86 ? -4.867 -19.557 -14.937 1.00 79.88 86 GLY A CA 1
ATOM 711 C C . GLY A 1 86 ? -6.321 -19.113 -14.748 1.00 79.88 86 GLY A C 1
ATOM 712 O O . GLY A 1 86 ? -7.097 -19.850 -14.142 1.00 79.88 86 GLY A O 1
ATOM 713 N N . TRP A 1 87 ? -6.712 -17.943 -15.263 1.00 82.75 87 TRP A N 1
ATOM 714 C CA . TRP A 1 87 ? -8.104 -17.484 -15.240 1.00 82.75 87 TRP A CA 1
ATOM 715 C C . TRP A 1 87 ? -8.965 -18.202 -16.285 1.00 82.75 87 TRP A C 1
ATOM 717 O O . TRP A 1 87 ? -8.470 -18.499 -17.367 1.00 82.75 87 TRP A O 1
ATOM 727 N N . PRO A 1 88 ? -10.260 -18.453 -16.033 1.00 85.25 88 PRO A N 1
ATOM 728 C CA . PRO A 1 88 ? -11.169 -18.998 -17.037 1.00 85.25 88 PRO A CA 1
ATOM 729 C C . PRO A 1 88 ? -11.242 -18.146 -18.308 1.00 85.25 88 PRO A C 1
ATOM 731 O O . PRO A 1 88 ? -11.048 -16.927 -18.276 1.00 85.25 88 PRO A O 1
ATOM 734 N N . VAL A 1 89 ? -11.522 -18.787 -19.446 1.00 84.69 89 VAL A N 1
ATOM 735 C CA . VAL A 1 89 ? -11.620 -18.101 -20.749 1.00 84.69 89 VAL A CA 1
ATOM 736 C C . VAL A 1 89 ? -12.713 -17.026 -20.772 1.00 84.69 89 VAL A C 1
ATOM 738 O O . VAL A 1 89 ? -12.562 -16.032 -21.483 1.00 84.69 89 VAL A O 1
ATOM 741 N N . ASP A 1 90 ? -13.773 -17.197 -19.987 1.00 87.06 90 ASP A N 1
ATOM 742 C CA . ASP A 1 90 ? -14.911 -16.286 -19.836 1.00 87.06 90 ASP A CA 1
ATOM 743 C C . ASP A 1 90 ? -14.711 -15.201 -18.765 1.00 87.06 90 ASP A C 1
ATOM 745 O O . ASP A 1 90 ? -15.574 -14.337 -18.611 1.00 87.06 90 ASP A O 1
ATOM 749 N N . ALA A 1 91 ? -13.571 -15.185 -18.060 1.00 89.75 91 ALA A N 1
ATOM 750 C CA . ALA A 1 91 ? -13.227 -14.073 -17.177 1.00 89.75 91 ALA A CA 1
ATOM 751 C C . ALA A 1 91 ? -13.156 -12.745 -17.966 1.00 89.75 91 ALA A C 1
ATOM 753 O O . ALA A 1 91 ? -12.983 -12.754 -19.188 1.00 89.75 91 ALA A O 1
ATOM 754 N N . PRO A 1 92 ? -13.231 -11.575 -17.317 1.00 93.62 92 PRO A N 1
ATOM 755 C CA . PRO A 1 92 ? -12.901 -10.305 -17.957 1.00 93.62 92 PRO A CA 1
ATOM 756 C C . PRO A 1 92 ? -11.411 -10.226 -18.334 1.00 93.62 92 PRO A C 1
ATOM 758 O O . PRO A 1 92 ? -10.584 -10.969 -17.787 1.00 93.62 92 PRO A O 1
ATOM 761 N N . PRO A 1 93 ? -11.026 -9.406 -19.327 1.00 92.50 93 PRO A N 1
ATOM 762 C CA . PRO A 1 93 ? -9.620 -9.225 -19.671 1.00 92.50 93 PRO A CA 1
ATOM 763 C C . PRO A 1 93 ? -8.849 -8.565 -18.512 1.00 92.50 93 PRO A C 1
ATOM 765 O O . PRO A 1 93 ? -9.427 -7.803 -17.728 1.00 92.50 93 PRO A O 1
ATOM 768 N N . PRO A 1 94 ? -7.541 -8.844 -18.381 1.00 91.69 94 PRO A N 1
ATOM 769 C CA . PRO A 1 94 ? -6.708 -8.166 -17.398 1.00 91.69 94 PRO A CA 1
ATOM 770 C C . PRO A 1 94 ? -6.598 -6.669 -17.705 1.00 91.69 94 PRO A C 1
ATOM 772 O O . PRO A 1 94 ? -6.537 -6.263 -18.866 1.00 91.69 94 PRO A O 1
ATOM 775 N N . ALA A 1 95 ? -6.518 -5.848 -16.661 1.00 91.44 95 ALA A N 1
ATOM 776 C CA . ALA A 1 95 ? -6.301 -4.413 -16.796 1.00 91.44 95 ALA A CA 1
ATOM 777 C C . ALA A 1 95 ? -4.822 -4.128 -17.115 1.00 91.44 95 ALA A C 1
ATOM 779 O O . ALA A 1 95 ? -3.966 -4.198 -16.234 1.00 91.44 95 ALA A O 1
ATOM 780 N N . ILE A 1 96 ? -4.495 -3.817 -18.370 1.00 92.31 96 ILE A N 1
ATOM 781 C CA . ILE A 1 96 ? -3.113 -3.548 -18.806 1.00 92.31 96 ILE A CA 1
ATOM 782 C C . ILE A 1 96 ? -2.868 -2.036 -18.814 1.00 92.31 96 ILE A C 1
ATOM 784 O O . ILE A 1 96 ? -3.377 -1.320 -19.673 1.00 92.31 96 ILE A O 1
ATOM 788 N N . ALA A 1 97 ? -2.097 -1.536 -17.848 1.00 87.31 97 ALA A N 1
ATOM 789 C CA . ALA A 1 97 ? -1.734 -0.124 -17.755 1.00 87.31 97 ALA A CA 1
ATOM 790 C C . ALA A 1 97 ? -0.687 0.270 -18.823 1.00 87.31 97 ALA A C 1
ATOM 792 O O . ALA A 1 97 ? 0.173 -0.546 -19.162 1.00 87.31 97 ALA A O 1
ATOM 793 N N . PRO A 1 98 ? -0.693 1.527 -19.312 1.00 90.88 98 PRO A N 1
ATOM 794 C CA . PRO A 1 98 ? -1.487 2.663 -18.832 1.00 90.88 98 PRO A CA 1
ATOM 795 C C . PRO A 1 98 ? -2.896 2.757 -19.452 1.00 90.88 98 PRO A C 1
ATOM 797 O O . PRO A 1 98 ? -3.074 2.601 -20.652 1.00 90.88 98 PRO A O 1
ATOM 800 N N . PHE A 1 99 ? -3.894 3.124 -18.642 1.00 86.50 99 PHE A N 1
ATOM 801 C CA . PHE A 1 99 ? -5.282 3.380 -19.067 1.00 86.50 99 PHE A CA 1
ATOM 802 C C . PHE A 1 99 ? -5.878 4.569 -18.311 1.00 86.50 99 PHE A C 1
ATOM 804 O O . PHE A 1 99 ? -5.429 4.862 -17.214 1.00 86.50 99 PHE A O 1
ATOM 811 N N . ASN A 1 100 ? -6.872 5.287 -18.839 1.00 85.81 100 ASN A N 1
ATOM 812 C CA . ASN A 1 100 ? -7.501 6.427 -18.141 1.00 85.81 100 ASN A CA 1
ATOM 813 C C . ASN A 1 100 ? -8.455 5.998 -17.002 1.00 85.81 100 ASN A C 1
ATOM 815 O O . ASN A 1 100 ? -8.740 4.817 -16.834 1.00 85.81 100 ASN A O 1
ATOM 819 N N . ALA A 1 101 ? -8.943 6.956 -16.205 1.00 83.50 101 ALA A N 1
ATOM 820 C CA . ALA A 1 101 ? -9.845 6.675 -15.081 1.00 83.50 101 ALA A CA 1
ATOM 821 C C . ALA A 1 101 ? -11.176 6.027 -15.514 1.00 83.50 101 ALA A C 1
ATOM 823 O O . ALA A 1 101 ? -11.733 5.219 -14.775 1.00 83.50 101 ALA A O 1
ATOM 824 N N . ALA A 1 102 ? -11.668 6.335 -16.720 1.00 89.12 102 ALA A N 1
ATOM 825 C CA . ALA A 1 102 ? -12.883 5.723 -17.256 1.00 89.12 102 ALA A CA 1
ATOM 826 C C . ALA A 1 102 ? -12.683 4.224 -17.530 1.00 89.12 102 ALA A C 1
ATOM 828 O O . ALA A 1 102 ? -13.479 3.408 -17.076 1.00 89.12 102 ALA A O 1
ATOM 829 N N . LEU A 1 103 ? -11.579 3.854 -18.184 1.00 91.12 103 LEU A N 1
ATOM 830 C CA . LEU A 1 103 ? -11.229 2.455 -18.437 1.00 91.12 103 LEU A CA 1
ATOM 831 C C . LEU A 1 103 ? -10.861 1.713 -17.138 1.00 91.12 103 LEU A C 1
ATOM 833 O O . LEU A 1 103 ? -11.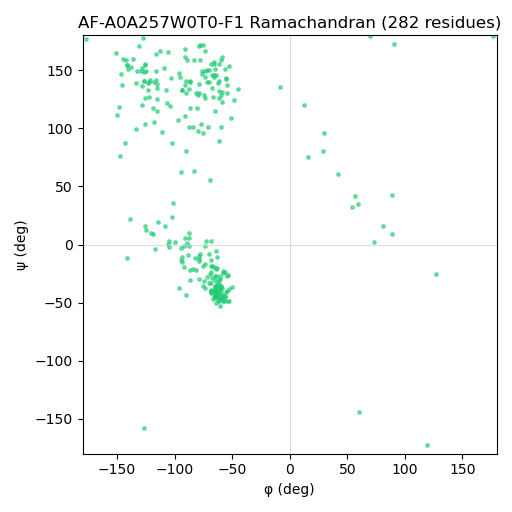194 0.544 -16.977 1.00 91.12 103 LEU A O 1
ATOM 837 N N . ALA A 1 104 ? -10.259 2.407 -16.166 1.00 87.44 104 ALA A N 1
ATOM 838 C CA . ALA A 1 104 ? -10.038 1.873 -14.821 1.00 87.44 104 ALA A CA 1
ATOM 839 C C . ALA A 1 104 ? -11.364 1.445 -14.162 1.00 87.44 104 ALA A C 1
ATOM 841 O O . ALA A 1 104 ? -11.482 0.329 -13.658 1.00 87.44 104 ALA A O 1
ATOM 842 N N . LYS A 1 105 ? -12.374 2.324 -14.219 1.00 90.31 105 LYS A N 1
ATOM 843 C CA . LYS A 1 105 ? -13.715 2.071 -13.686 1.00 90.31 105 LYS A CA 1
ATOM 844 C C . LYS A 1 105 ? -14.419 0.936 -14.433 1.00 90.31 105 LYS A C 1
ATOM 846 O O . LYS A 1 105 ? -14.995 0.069 -13.788 1.00 90.31 105 LYS A O 1
ATOM 851 N N . GLN A 1 106 ? -14.312 0.901 -15.761 1.00 95.50 106 GLN A N 1
ATOM 852 C CA . GLN A 1 106 ? -14.866 -0.184 -16.571 1.00 95.50 106 GLN A CA 1
ATOM 853 C C . GLN A 1 106 ? -14.296 -1.546 -16.151 1.00 95.50 106 GLN A C 1
ATOM 855 O O . GLN A 1 106 ? -15.059 -2.471 -15.887 1.00 95.50 106 GLN A O 1
ATOM 860 N N . HIS A 1 107 ? -12.970 -1.664 -16.007 1.00 93.75 107 HIS A N 1
ATOM 861 C CA . HIS A 1 107 ? -12.362 -2.903 -15.519 1.00 93.75 107 HIS A CA 1
ATOM 862 C C . HIS A 1 107 ? -12.901 -3.291 -14.138 1.00 93.75 107 HIS A C 1
ATOM 864 O O . HIS A 1 107 ? -13.215 -4.459 -13.916 1.00 93.75 107 HIS A O 1
ATOM 870 N N . GLN A 1 108 ? -13.042 -2.334 -13.214 1.00 92.06 108 GLN A N 1
ATOM 871 C CA . GLN A 1 108 ? -13.612 -2.608 -11.892 1.00 92.06 108 GLN A CA 1
ATOM 872 C C . GLN A 1 108 ? -15.032 -3.151 -11.977 1.00 92.06 108 GLN A C 1
ATOM 874 O O . GLN A 1 108 ? -15.328 -4.121 -11.291 1.00 92.06 108 GLN A O 1
ATOM 879 N N . GLU A 1 109 ? -15.891 -2.549 -12.797 1.00 96.06 109 GLU A N 1
ATOM 880 C CA . GLU A 1 109 ? -17.285 -2.965 -12.968 1.00 96.06 109 GLU A CA 1
ATOM 881 C C . GLU A 1 109 ? -17.389 -4.364 -13.590 1.00 96.06 109 GLU A C 1
ATOM 883 O O . GLU A 1 109 ? -18.120 -5.207 -13.072 1.00 96.06 109 GLU A O 1
ATOM 888 N N . GLU A 1 110 ? -16.609 -4.649 -14.638 1.00 95.88 110 GLU A N 1
ATOM 889 C CA . GLU A 1 110 ? -16.572 -5.962 -15.295 1.00 95.88 110 GLU A CA 1
ATOM 890 C C . GLU A 1 110 ? -16.098 -7.066 -14.339 1.00 95.88 110 GLU A C 1
ATOM 892 O O . GLU A 1 110 ? -16.742 -8.110 -14.206 1.00 95.88 110 GLU A O 1
ATOM 897 N N . TRP A 1 111 ? -14.989 -6.828 -13.631 1.00 92.50 111 TRP A N 1
ATOM 898 C CA . TRP A 1 111 ? -14.457 -7.780 -12.656 1.00 92.50 111 TRP A CA 1
ATOM 899 C C . TRP A 1 111 ? -15.367 -7.924 -11.435 1.00 92.50 111 TRP A C 1
ATOM 901 O O . TRP A 1 111 ? -15.581 -9.042 -10.979 1.00 92.50 111 TRP A O 1
ATOM 911 N N . ALA A 1 112 ? -15.955 -6.843 -10.926 1.00 91.00 112 ALA A N 1
ATOM 912 C CA . ALA A 1 112 ? -16.924 -6.894 -9.833 1.00 91.00 112 ALA A CA 1
ATOM 913 C C . ALA A 1 112 ? -18.153 -7.741 -10.205 1.00 91.00 112 ALA A C 1
ATOM 915 O O . ALA A 1 112 ? -18.549 -8.624 -9.441 1.00 91.00 112 ALA A O 1
ATOM 916 N N . ALA A 1 113 ? -18.706 -7.534 -11.405 1.00 92.12 113 ALA A N 1
ATOM 917 C CA . ALA A 1 113 ? -19.838 -8.302 -11.916 1.00 92.12 113 ALA A CA 1
ATOM 918 C C . ALA A 1 113 ? -19.500 -9.793 -12.074 1.00 92.12 113 ALA A C 1
ATOM 920 O O . ALA A 1 113 ? -20.258 -10.644 -11.607 1.00 92.12 113 ALA A O 1
ATOM 921 N N . TYR A 1 114 ? -18.344 -10.112 -12.666 1.00 89.75 114 TYR A N 1
ATOM 922 C CA . TYR A 1 114 ? -17.886 -11.495 -12.838 1.00 89.75 114 TYR A CA 1
ATOM 923 C C . TYR A 1 114 ? -17.666 -12.207 -11.495 1.00 89.75 114 TYR A C 1
ATOM 925 O O . TYR A 1 114 ? -18.110 -13.338 -11.296 1.00 89.75 114 TYR A O 1
ATOM 933 N N . LEU A 1 115 ? -17.023 -11.526 -10.543 1.00 86.06 115 LEU A N 1
ATOM 934 C CA . LEU A 1 115 ? -16.714 -12.068 -9.220 1.00 86.06 115 LEU A CA 1
ATOM 935 C C . LEU A 1 115 ? -17.915 -12.045 -8.260 1.00 86.06 115 LEU A C 1
ATOM 937 O O . LEU A 1 115 ? -17.837 -12.647 -7.190 1.00 86.06 115 LEU A O 1
ATOM 941 N N . LYS A 1 116 ? -19.016 -11.379 -8.635 1.00 88.25 116 LYS A N 1
ATOM 942 C CA . LYS A 1 116 ? -20.214 -11.161 -7.804 1.00 88.25 116 LYS A CA 1
ATOM 943 C C . LYS A 1 116 ? -19.891 -10.460 -6.482 1.00 88.25 116 LYS A C 1
ATOM 945 O O . LYS A 1 116 ? -20.414 -10.814 -5.427 1.00 88.25 116 LYS A O 1
ATOM 950 N N . VAL A 1 117 ? -19.022 -9.457 -6.551 1.00 83.19 117 VAL A N 1
ATOM 951 C CA . VAL A 1 117 ? -18.610 -8.618 -5.419 1.00 83.19 117 VAL A CA 1
ATOM 952 C C . VAL A 1 117 ? -18.841 -7.146 -5.767 1.00 83.19 117 VAL A C 1
ATOM 954 O O . VAL A 1 117 ? -18.874 -6.809 -6.948 1.00 83.19 117 VAL A O 1
ATOM 957 N N . PRO A 1 118 ? -19.016 -6.236 -4.796 1.00 87.38 118 PRO A N 1
ATOM 958 C CA . PRO A 1 118 ? -19.209 -4.826 -5.115 1.00 87.38 118 PRO A CA 1
ATOM 959 C C . PRO A 1 118 ? -17.883 -4.153 -5.503 1.00 87.38 118 PRO A C 1
ATOM 961 O O . PRO A 1 118 ? -16.826 -4.497 -4.981 1.00 87.38 118 PRO A O 1
ATOM 964 N N . VAL A 1 119 ? -17.916 -3.137 -6.369 1.00 88.00 119 VAL A N 1
ATOM 965 C CA . VAL A 1 119 ? -16.709 -2.338 -6.679 1.00 88.00 119 VAL A CA 1
ATOM 966 C C . VAL A 1 119 ? -16.145 -1.678 -5.417 1.00 88.00 119 VAL A C 1
ATOM 968 O O . VAL A 1 119 ? -14.927 -1.615 -5.237 1.00 88.00 119 VAL A O 1
ATOM 971 N N . GLU A 1 120 ? -17.028 -1.229 -4.524 1.00 88.69 120 GLU A N 1
ATOM 972 C CA . GLU A 1 120 ? -16.676 -0.668 -3.224 1.00 88.69 120 GLU A CA 1
ATOM 973 C C . GLU A 1 120 ? -17.362 -1.420 -2.092 1.00 88.69 120 GLU A C 1
ATOM 975 O O . GLU A 1 120 ? -18.543 -1.749 -2.159 1.00 88.69 120 GLU A O 1
ATOM 980 N N . TYR A 1 121 ? -16.617 -1.650 -1.022 1.00 82.50 121 TYR A N 1
ATOM 981 C CA . TYR A 1 121 ? -17.082 -2.334 0.174 1.00 82.50 121 TYR A CA 1
ATOM 982 C C . TYR A 1 121 ? -16.763 -1.473 1.394 1.00 82.50 121 TYR A C 1
ATOM 984 O O . TYR A 1 121 ? -15.673 -0.915 1.490 1.00 82.50 121 TYR A O 1
ATOM 992 N N . THR A 1 122 ? -17.705 -1.349 2.328 1.00 82.19 122 THR A N 1
ATOM 993 C CA . THR A 1 122 ? -17.469 -0.702 3.624 1.00 82.19 122 THR A CA 1
ATOM 994 C C . THR A 1 122 ? -17.635 -1.749 4.710 1.00 82.19 122 THR A C 1
ATOM 996 O O . THR A 1 122 ? -18.671 -2.405 4.752 1.00 82.19 122 THR A O 1
ATOM 999 N N . ASN A 1 123 ? -16.626 -1.923 5.563 1.00 76.75 123 ASN A N 1
ATOM 1000 C CA . ASN A 1 123 ? -16.720 -2.868 6.678 1.00 76.75 123 ASN A CA 1
ATOM 1001 C C . ASN A 1 123 ? -17.533 -2.288 7.855 1.00 76.75 123 ASN A C 1
ATOM 1003 O O . ASN A 1 123 ? -17.829 -1.092 7.884 1.00 76.75 123 ASN A O 1
ATOM 1007 N N . SER A 1 124 ? -17.850 -3.115 8.854 1.00 73.69 124 SER A N 1
ATOM 1008 C CA . SER A 1 124 ? -18.592 -2.725 10.072 1.00 73.69 124 SER A CA 1
ATOM 1009 C C . SER A 1 124 ? -18.008 -1.546 10.847 1.00 73.69 124 SER A C 1
ATOM 1011 O O . SER A 1 124 ? -18.747 -0.838 11.527 1.00 73.69 124 SER A O 1
ATOM 1013 N N . ILE A 1 125 ? -16.700 -1.303 10.749 1.00 74.75 125 ILE A N 1
ATOM 1014 C CA . ILE A 1 125 ? -16.058 -0.156 11.400 1.00 74.75 125 ILE A CA 1
ATOM 1015 C C . ILE A 1 125 ? -16.009 1.078 10.494 1.00 74.75 125 ILE A C 1
ATOM 1017 O O . ILE A 1 125 ? -15.420 2.079 10.865 1.00 74.75 125 ILE A O 1
ATOM 1021 N N . GLY A 1 126 ? -16.621 1.054 9.308 1.00 78.94 126 GLY A N 1
ATOM 1022 C CA . GLY A 1 126 ? -16.739 2.214 8.424 1.00 78.94 126 GLY A CA 1
ATOM 1023 C C . GLY A 1 126 ? -15.502 2.503 7.569 1.00 78.94 126 GLY A C 1
ATOM 1024 O O . GLY A 1 126 ? -15.377 3.608 7.040 1.00 78.94 126 GLY A O 1
ATOM 1025 N N . MET A 1 127 ? -14.573 1.553 7.431 1.00 82.00 127 MET A N 1
ATOM 1026 C CA . MET A 1 127 ? -13.471 1.655 6.471 1.00 82.00 127 MET A CA 1
ATOM 1027 C C . MET A 1 127 ? -13.961 1.280 5.076 1.00 82.00 127 MET A C 1
ATOM 1029 O O . MET A 1 127 ? -14.536 0.209 4.881 1.00 82.00 127 MET A O 1
ATOM 1033 N N . LYS A 1 128 ? -13.694 2.154 4.104 1.00 83.56 128 LYS A N 1
ATOM 1034 C CA . LYS A 1 128 ? -14.032 1.936 2.696 1.00 83.56 128 LYS A CA 1
ATOM 1035 C C . LYS A 1 128 ? -12.884 1.257 1.967 1.00 83.56 128 LYS A C 1
ATOM 1037 O O . LYS A 1 128 ? -11.733 1.670 2.097 1.00 83.56 128 LYS A O 1
ATOM 1042 N N . PHE A 1 129 ? -13.219 0.286 1.139 1.00 82.25 129 PHE A N 1
ATOM 1043 C CA . PHE A 1 129 ? -12.311 -0.462 0.290 1.00 82.25 129 PHE A CA 1
ATOM 1044 C C . PHE A 1 129 ? -12.795 -0.418 -1.150 1.00 82.25 129 PHE A C 1
ATOM 1046 O O . PHE A 1 129 ? -14.000 -0.406 -1.399 1.00 82.25 129 PHE A O 1
ATOM 1053 N N . ARG A 1 130 ? -11.860 -0.449 -2.096 1.00 85.88 130 ARG A N 1
ATOM 1054 C CA . ARG A 1 130 ? -12.161 -0.490 -3.525 1.00 85.88 130 ARG A CA 1
ATOM 1055 C C . ARG A 1 130 ? -11.440 -1.652 -4.197 1.00 85.88 130 ARG A C 1
ATOM 1057 O O . ARG A 1 130 ? -10.293 -1.950 -3.861 1.00 85.88 130 ARG A O 1
ATOM 1064 N N . LEU A 1 131 ? -12.131 -2.305 -5.126 1.00 85.75 131 LEU A N 1
ATOM 1065 C CA . LEU A 1 131 ? -11.605 -3.425 -5.893 1.00 85.75 131 LEU A CA 1
ATOM 1066 C C . LEU A 1 131 ? -10.472 -2.959 -6.817 1.00 85.75 131 LEU A C 1
ATOM 1068 O O . LEU A 1 131 ? -10.632 -2.039 -7.621 1.00 85.75 131 LEU A O 1
ATOM 1072 N N . VAL A 1 132 ? -9.334 -3.631 -6.724 1.00 85.12 132 VAL A N 1
ATOM 1073 C CA . VAL A 1 132 ? -8.225 -3.574 -7.671 1.00 85.12 132 VAL A CA 1
ATOM 1074 C C . VAL A 1 132 ? -8.229 -4.873 -8.455 1.00 85.12 132 VAL A C 1
ATOM 1076 O O . VAL A 1 132 ? -8.172 -5.960 -7.881 1.00 85.12 132 VAL A O 1
ATOM 1079 N N . THR A 1 133 ? -8.350 -4.752 -9.772 1.00 89.31 133 THR A N 1
ATOM 1080 C CA . THR A 1 133 ? -8.520 -5.890 -10.674 1.00 89.31 133 THR A CA 1
ATOM 1081 C C . THR A 1 133 ? -7.182 -6.538 -11.019 1.00 89.31 133 THR A C 1
ATOM 1083 O O . THR A 1 133 ? -6.141 -5.877 -10.938 1.00 89.31 133 THR A O 1
ATOM 1086 N N . PRO A 1 134 ? -7.183 -7.811 -11.453 1.00 90.25 134 PRO A N 1
ATOM 1087 C CA . PRO A 1 134 ? -6.019 -8.406 -12.082 1.00 90.25 134 PRO A CA 1
ATOM 1088 C C . PRO A 1 134 ? -5.558 -7.585 -13.284 1.00 90.25 134 PRO A C 1
ATOM 1090 O O . PRO A 1 134 ? -6.375 -7.023 -14.021 1.00 90.25 134 PRO A O 1
ATOM 1093 N N . GLY A 1 135 ? -4.248 -7.505 -13.484 1.00 90.50 135 GLY A N 1
ATOM 1094 C CA . GLY A 1 135 ? -3.686 -6.647 -14.512 1.00 90.50 135 GLY A CA 1
ATOM 1095 C C . GLY A 1 135 ? -2.168 -6.613 -14.560 1.00 90.50 135 GLY A C 1
ATOM 1096 O O . GLY A 1 135 ? -1.483 -7.242 -13.755 1.00 90.50 135 GLY A O 1
ATOM 1097 N N . GLU A 1 136 ? -1.651 -5.839 -15.507 1.00 89.56 136 GLU A N 1
ATOM 1098 C CA . GLU A 1 136 ? -0.221 -5.622 -15.725 1.00 89.56 136 GLU A CA 1
ATOM 1099 C C . GLU A 1 136 ? 0.111 -4.134 -15.629 1.00 89.56 136 GLU A C 1
ATOM 1101 O O . GLU A 1 136 ? -0.628 -3.289 -16.137 1.00 89.56 136 GLU A O 1
ATOM 1106 N N . PHE A 1 137 ? 1.238 -3.796 -15.009 1.00 85.88 137 PHE A N 1
ATOM 1107 C CA . PHE A 1 137 ? 1.736 -2.422 -14.960 1.00 85.88 137 PHE A CA 1
ATOM 1108 C C . PHE A 1 137 ? 3.260 -2.369 -14.869 1.00 85.88 137 PHE A C 1
ATOM 1110 O O . PHE A 1 137 ? 3.911 -3.370 -14.576 1.00 85.88 137 PHE A O 1
ATOM 1117 N N . LEU A 1 138 ? 3.830 -1.194 -15.133 1.00 86.81 138 LEU A N 1
ATOM 1118 C CA . LEU A 1 138 ? 5.254 -0.932 -14.934 1.00 86.81 138 LEU A CA 1
ATOM 1119 C C . LEU A 1 138 ? 5.490 -0.397 -13.518 1.00 86.81 138 LEU A C 1
ATOM 1121 O O . LEU A 1 138 ? 4.810 0.532 -13.080 1.00 86.81 138 LEU A O 1
ATOM 1125 N N . MET A 1 139 ? 6.449 -0.988 -12.813 1.00 84.75 139 MET A N 1
ATOM 1126 C CA . MET A 1 139 ? 6.852 -0.631 -11.455 1.00 84.75 139 MET A CA 1
ATOM 1127 C C . MET A 1 139 ? 8.330 -0.255 -11.434 1.00 84.75 139 MET A C 1
ATOM 1129 O O . MET A 1 139 ? 9.131 -0.906 -12.094 1.00 84.75 139 MET A O 1
ATOM 1133 N N . GLY A 1 140 ? 8.682 0.761 -10.650 1.00 85.81 140 GLY A N 1
ATOM 1134 C CA . GLY A 1 140 ? 10.044 1.286 -10.565 1.00 85.81 140 GLY A CA 1
ATOM 1135 C C . GLY A 1 140 ? 10.331 2.410 -11.561 1.00 85.81 140 GLY A C 1
ATOM 1136 O O . GLY A 1 140 ? 9.506 2.731 -12.426 1.00 85.81 140 GLY A O 1
ATOM 1137 N N . S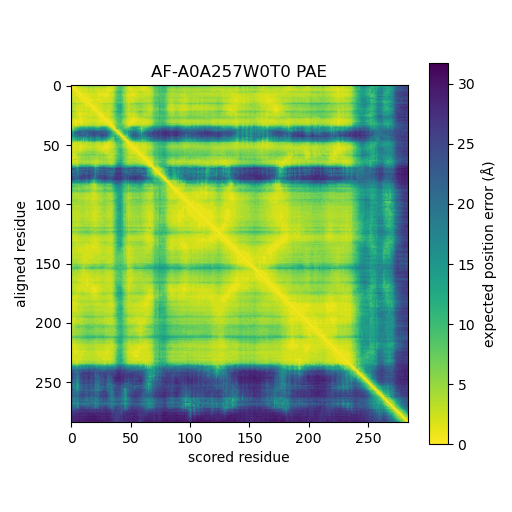ER A 1 141 ? 11.507 3.000 -11.397 1.00 86.62 141 SER A N 1
ATOM 1138 C CA . SER A 1 141 ? 11.970 4.195 -12.099 1.00 86.62 141 SER A CA 1
ATOM 1139 C C . SER A 1 141 ? 12.704 3.843 -13.384 1.00 86.62 141 SER A C 1
ATOM 1141 O O . SER A 1 141 ? 13.473 2.877 -13.450 1.00 86.62 141 SER A O 1
ATOM 1143 N N . THR A 1 142 ? 12.464 4.638 -14.420 1.00 90.69 142 THR A N 1
ATOM 1144 C CA . THR A 1 142 ? 13.270 4.620 -15.645 1.00 90.69 142 THR A CA 1
ATOM 1145 C C . THR A 1 142 ? 14.700 5.102 -15.363 1.00 90.69 142 THR A C 1
ATOM 1147 O O . THR A 1 142 ? 14.910 5.832 -14.389 1.00 90.69 142 THR A O 1
ATOM 1150 N N . PRO A 1 143 ? 15.697 4.730 -16.188 1.00 92.50 143 PRO A N 1
ATOM 1151 C CA . PRO A 1 143 ? 17.052 5.269 -16.069 1.00 92.50 143 PRO A CA 1
ATOM 1152 C C . PRO A 1 143 ? 17.089 6.803 -16.053 1.00 92.50 143 PRO A C 1
ATOM 1154 O O . PRO A 1 143 ? 17.830 7.383 -15.266 1.00 92.50 143 PRO A O 1
ATOM 1157 N N . GLU A 1 144 ? 16.239 7.456 -16.848 1.00 91.38 144 GLU A N 1
ATOM 1158 C CA . GLU A 1 144 ? 16.148 8.916 -16.931 1.00 91.38 144 GLU A CA 1
ATOM 1159 C C . GLU A 1 144 ? 15.582 9.536 -15.641 1.00 91.38 144 GLU A C 1
ATOM 1161 O O . GLU A 1 144 ? 16.076 10.560 -15.172 1.00 91.38 144 GLU A O 1
ATOM 1166 N N . GLU A 1 145 ? 14.565 8.911 -15.031 1.00 88.31 145 GLU A N 1
ATOM 1167 C CA . GLU A 1 145 ? 14.023 9.336 -13.729 1.00 88.31 145 GLU A CA 1
ATOM 1168 C C . GLU A 1 145 ? 15.059 9.162 -12.605 1.00 88.31 145 GLU A C 1
ATOM 1170 O O . GLU A 1 145 ? 15.164 10.025 -11.732 1.00 88.31 145 GLU A O 1
ATOM 1175 N N . ILE A 1 146 ? 15.847 8.080 -12.643 1.00 88.62 146 ILE A N 1
ATOM 1176 C CA . ILE A 1 146 ? 16.945 7.825 -11.697 1.00 88.62 146 ILE A CA 1
ATOM 1177 C C . ILE A 1 146 ? 18.027 8.893 -11.847 1.00 88.62 146 ILE A C 1
ATOM 1179 O O . ILE A 1 146 ? 18.420 9.503 -10.856 1.00 88.62 146 ILE A O 1
ATOM 1183 N N . GLU A 1 147 ? 18.484 9.157 -13.072 1.00 90.38 147 GLU A N 1
ATOM 1184 C CA . GLU A 1 147 ? 19.502 10.174 -13.341 1.00 90.38 147 GLU A CA 1
ATOM 1185 C C . GLU A 1 147 ? 19.045 11.559 -12.868 1.00 90.38 147 GLU A C 1
ATOM 1187 O O . GLU A 1 147 ? 19.771 12.235 -12.137 1.00 90.38 147 GLU A O 1
ATOM 1192 N N . ALA A 1 148 ? 17.812 11.954 -13.198 1.00 88.06 148 ALA A N 1
ATOM 1193 C CA . ALA A 1 148 ? 17.244 13.223 -12.755 1.00 88.06 148 ALA A CA 1
ATOM 1194 C C . ALA A 1 148 ? 17.171 13.329 -11.221 1.00 88.06 148 ALA A C 1
ATOM 1196 O O . ALA A 1 148 ? 17.480 14.381 -10.659 1.00 88.06 148 ALA A O 1
ATOM 1197 N N . ALA A 1 149 ? 16.800 12.247 -10.529 1.00 84.44 149 ALA A N 1
ATOM 1198 C CA . ALA A 1 149 ? 16.753 12.222 -9.070 1.00 84.44 149 ALA A CA 1
ATOM 1199 C C . ALA A 1 149 ? 18.155 12.305 -8.435 1.00 84.44 149 ALA A C 1
ATOM 1201 O O . ALA A 1 149 ? 18.332 13.012 -7.441 1.00 84.44 149 ALA A O 1
ATOM 1202 N N . LEU A 1 150 ? 19.163 11.642 -9.016 1.00 86.75 150 LEU A N 1
ATOM 1203 C CA . LEU A 1 150 ? 20.549 11.686 -8.530 1.00 86.75 150 LEU A CA 1
ATOM 1204 C C . LEU A 1 150 ? 21.151 13.093 -8.621 1.00 86.75 150 LEU A C 1
ATOM 1206 O O . LEU A 1 150 ? 21.854 13.508 -7.701 1.00 86.75 150 LEU A O 1
ATOM 1210 N N . GLN A 1 151 ? 20.828 13.851 -9.674 1.00 86.12 151 GLN A N 1
ATOM 1211 C CA . GLN A 1 151 ? 21.264 15.248 -9.805 1.00 86.12 151 GLN A CA 1
ATOM 1212 C C . GLN A 1 151 ? 20.743 16.126 -8.658 1.00 86.12 151 GLN A C 1
ATOM 1214 O O . GLN A 1 151 ? 21.457 16.996 -8.164 1.00 86.12 151 GLN A O 1
ATOM 1219 N N . VAL A 1 152 ? 19.511 15.881 -8.202 1.00 83.38 152 VAL A N 1
ATOM 1220 C CA . VAL A 1 152 ? 18.912 16.608 -7.071 1.00 83.38 152 VAL A CA 1
ATOM 1221 C C . VAL A 1 152 ? 19.486 16.141 -5.730 1.00 83.38 152 VAL A C 1
ATOM 1223 O O . VAL A 1 152 ? 19.650 16.948 -4.818 1.00 83.38 152 VAL A O 1
ATOM 1226 N N . ALA A 1 153 ? 19.797 14.850 -5.595 1.00 81.62 153 ALA A N 1
ATOM 1227 C CA . ALA A 1 153 ? 20.295 14.266 -4.350 1.00 81.62 153 ALA A CA 1
ATOM 1228 C C . ALA A 1 153 ? 21.703 14.738 -3.949 1.00 81.62 153 ALA A C 1
ATOM 1230 O O . ALA A 1 153 ? 22.054 14.670 -2.767 1.00 81.62 153 ALA A O 1
ATOM 1231 N N . GLY A 1 154 ? 22.512 15.198 -4.909 1.00 82.38 154 GLY A N 1
ATOM 1232 C CA . GLY A 1 154 ? 23.911 15.549 -4.665 1.00 82.38 154 GLY A CA 1
ATOM 1233 C C . GLY A 1 154 ? 24.711 14.347 -4.150 1.00 82.38 154 GLY A C 1
ATOM 1234 O O . GLY A 1 154 ? 24.450 13.215 -4.542 1.00 82.38 154 GLY A O 1
ATOM 1235 N N . GLU A 1 155 ? 25.671 14.572 -3.250 1.00 85.56 155 GLU A N 1
ATOM 1236 C CA . GLU A 1 155 ? 26.613 13.546 -2.754 1.00 85.56 155 GLU A CA 1
ATOM 1237 C C . GLU A 1 155 ? 26.102 12.732 -1.546 1.00 85.56 155 GLU A C 1
ATOM 1239 O O . GLU A 1 155 ? 26.860 11.995 -0.911 1.00 85.56 155 GLU A O 1
ATOM 1244 N N . ASN A 1 156 ? 24.822 12.850 -1.178 1.00 86.81 156 ASN A N 1
ATOM 1245 C CA . ASN A 1 156 ? 24.284 12.107 -0.040 1.00 86.81 156 ASN A CA 1
ATOM 1246 C C . ASN A 1 156 ? 24.160 10.605 -0.371 1.00 86.81 156 ASN A C 1
ATOM 1248 O O . ASN A 1 156 ? 23.202 10.182 -1.018 1.00 86.81 156 ASN A O 1
ATOM 1252 N N . ALA A 1 157 ? 25.112 9.801 0.113 1.00 87.25 157 ALA A N 1
ATOM 1253 C CA . ALA A 1 157 ? 25.216 8.372 -0.196 1.00 87.25 157 ALA A CA 1
ATOM 1254 C C . ALA A 1 157 ? 23.942 7.567 0.123 1.00 87.25 157 ALA A C 1
ATOM 1256 O O . ALA A 1 157 ? 23.531 6.727 -0.672 1.00 87.25 157 ALA A O 1
ATOM 1257 N N . GLU A 1 158 ? 23.280 7.844 1.250 1.00 83.81 158 GLU A N 1
ATOM 1258 C CA . GLU A 1 158 ? 22.030 7.164 1.619 1.00 83.81 158 GLU A CA 1
ATOM 1259 C C . GLU A 1 158 ? 20.901 7.489 0.629 1.00 83.81 158 GLU A C 1
ATOM 1261 O O . GLU A 1 158 ? 20.126 6.621 0.231 1.00 83.81 158 GLU A O 1
ATOM 1266 N N . THR A 1 159 ? 20.815 8.745 0.194 1.00 83.62 159 THR A N 1
ATOM 1267 C CA . THR A 1 159 ? 19.818 9.181 -0.787 1.00 83.62 159 THR A CA 1
ATOM 1268 C C . THR A 1 159 ? 20.093 8.575 -2.155 1.00 83.62 159 THR A C 1
ATOM 1270 O O . THR A 1 159 ? 19.156 8.097 -2.789 1.00 83.62 159 THR A O 1
ATOM 1273 N N . GLN A 1 160 ? 21.357 8.515 -2.579 1.00 86.62 160 GLN A N 1
ATOM 1274 C CA . GLN A 1 160 ? 21.737 7.844 -3.821 1.00 86.62 160 GLN A CA 1
ATOM 1275 C C . GLN A 1 160 ? 21.411 6.340 -3.790 1.00 86.62 160 GLN A C 1
ATOM 1277 O O . GLN A 1 160 ? 20.820 5.836 -4.743 1.00 86.62 160 GLN A O 1
ATOM 1282 N N . GLU A 1 161 ? 21.715 5.627 -2.693 1.00 88.06 161 GLU A N 1
ATOM 1283 C CA . GLU A 1 161 ? 21.359 4.203 -2.528 1.00 88.06 161 GLU A CA 1
ATOM 1284 C C . GLU A 1 161 ? 19.847 3.989 -2.695 1.00 88.06 161 GLU A C 1
ATOM 1286 O O . GLU A 1 161 ? 19.419 3.083 -3.415 1.00 88.06 161 GLU A O 1
ATOM 1291 N N . ARG A 1 162 ? 19.028 4.847 -2.069 1.00 85.00 162 ARG A N 1
ATOM 1292 C CA . ARG A 1 162 ? 17.564 4.781 -2.188 1.00 85.00 162 ARG A CA 1
ATOM 1293 C C . ARG A 1 162 ? 17.100 4.990 -3.623 1.00 85.00 162 ARG A C 1
ATOM 1295 O O . ARG A 1 162 ? 16.338 4.163 -4.117 1.00 85.00 162 ARG A O 1
ATOM 1302 N N . ILE A 1 163 ? 17.605 6.021 -4.298 1.00 87.44 163 ILE A N 1
ATOM 1303 C CA . ILE A 1 163 ? 17.250 6.324 -5.691 1.00 87.44 163 ILE A CA 1
ATOM 1304 C C . ILE A 1 163 ? 17.594 5.148 -6.611 1.00 87.44 163 ILE A C 1
ATOM 1306 O O . ILE A 1 163 ? 16.772 4.734 -7.427 1.00 87.44 163 ILE A O 1
ATOM 1310 N N . HIS A 1 164 ? 18.774 4.547 -6.447 1.00 89.56 164 HIS A N 1
ATOM 1311 C CA . HIS A 1 164 ? 19.151 3.363 -7.218 1.00 89.56 164 HIS A CA 1
ATOM 1312 C C . HIS A 1 164 ? 18.247 2.155 -6.935 1.00 89.56 164 HIS A C 1
ATOM 1314 O O . HIS A 1 164 ? 17.960 1.387 -7.853 1.00 89.56 164 HIS A O 1
ATOM 1320 N N . SER A 1 165 ? 17.750 2.006 -5.702 1.00 89.88 165 SER A N 1
ATOM 1321 C CA . SER A 1 165 ? 16.863 0.895 -5.325 1.00 89.88 165 SER A CA 1
ATOM 1322 C C . SER A 1 165 ? 15.473 0.934 -5.970 1.00 89.88 165 SER A C 1
ATOM 1324 O O . SER A 1 165 ? 14.732 -0.051 -5.921 1.00 89.88 165 SER A O 1
ATOM 1326 N N . GLU A 1 166 ? 15.099 2.067 -6.568 1.00 86.44 166 GLU A N 1
ATOM 1327 C CA . GLU A 1 166 ? 13.832 2.231 -7.281 1.00 86.44 166 GLU A CA 1
ATOM 1328 C C . GLU A 1 166 ? 13.888 1.691 -8.711 1.00 86.44 166 GLU A C 1
ATOM 1330 O O . GLU A 1 166 ? 12.847 1.556 -9.358 1.00 86.44 166 GLU A O 1
ATOM 1335 N N . GLY A 1 167 ? 15.085 1.367 -9.204 1.00 87.19 167 GLY A N 1
ATOM 1336 C CA . GLY A 1 167 ? 15.317 0.787 -10.517 1.00 87.19 167 GLY A CA 1
ATOM 1337 C C . GLY A 1 167 ? 15.673 -0.705 -10.483 1.00 87.19 167 GLY A C 1
ATOM 1338 O O . GLY A 1 167 ? 16.052 -1.244 -9.443 1.00 87.19 167 GLY A O 1
ATOM 1339 N N . PRO A 1 168 ? 15.603 -1.376 -11.642 1.00 92.50 168 PRO A N 1
ATOM 1340 C CA . PRO A 1 168 ? 15.068 -0.860 -12.898 1.00 92.50 168 PRO A CA 1
ATOM 1341 C C . PRO A 1 168 ? 13.533 -0.861 -12.911 1.00 92.50 168 PRO A C 1
ATOM 1343 O O . PRO A 1 168 ? 12.874 -1.637 -12.207 1.00 92.50 168 PRO A O 1
ATOM 1346 N N . GLN A 1 169 ? 12.952 -0.035 -13.782 1.00 91.62 169 GLN A N 1
ATOM 1347 C CA . GLN A 1 169 ? 11.551 -0.188 -14.147 1.00 91.62 169 GLN A CA 1
ATOM 1348 C C . GLN A 1 169 ? 11.317 -1.571 -14.770 1.00 91.62 169 GLN A C 1
ATOM 1350 O O . GLN A 1 169 ? 12.004 -1.978 -15.706 1.00 91.62 169 GLN A O 1
ATOM 1355 N N . HIS A 1 170 ? 10.327 -2.296 -14.261 1.00 88.44 170 HIS A N 1
ATOM 1356 C CA . HIS A 1 170 ? 10.015 -3.659 -14.676 1.00 88.44 170 HIS A CA 1
ATOM 1357 C C . HIS A 1 170 ? 8.504 -3.899 -14.701 1.00 88.44 170 HIS A C 1
ATOM 1359 O O . HIS A 1 170 ? 7.716 -3.186 -14.078 1.00 88.44 170 HIS A O 1
ATOM 1365 N N . LYS A 1 171 ? 8.079 -4.917 -15.452 1.00 91.00 171 LYS A N 1
ATOM 1366 C CA . LYS A 1 171 ? 6.671 -5.313 -15.540 1.00 91.00 171 LYS A CA 1
ATOM 1367 C C . LYS A 1 171 ? 6.267 -6.129 -14.310 1.00 91.00 171 LYS A C 1
ATOM 1369 O O . LYS A 1 171 ? 6.902 -7.137 -14.009 1.00 91.00 171 LYS A O 1
ATOM 1374 N N . VAL A 1 172 ? 5.159 -5.741 -13.690 1.00 88.38 172 VAL A N 1
ATOM 1375 C CA . VAL A 1 172 ? 4.486 -6.467 -12.610 1.00 88.38 172 VAL A CA 1
ATOM 1376 C C . VAL A 1 172 ? 3.112 -6.926 -13.078 1.00 88.38 172 VAL A C 1
ATOM 1378 O O . VAL A 1 172 ? 2.381 -6.182 -13.733 1.00 88.38 172 VAL A O 1
ATOM 1381 N N . VAL A 1 173 ? 2.762 -8.155 -12.714 1.00 86.75 173 VAL A N 1
ATOM 1382 C CA . VAL A 1 173 ? 1.485 -8.806 -12.985 1.00 86.75 173 VAL A CA 1
ATOM 1383 C C . VAL A 1 173 ? 0.780 -9.071 -11.657 1.00 86.75 173 VAL A C 1
ATOM 1385 O O . VAL A 1 173 ? 1.238 -9.871 -10.838 1.00 86.75 173 VAL A O 1
ATOM 1388 N N . LEU A 1 174 ? -0.358 -8.414 -11.447 1.00 83.69 174 LEU A N 1
ATOM 1389 C CA . LEU A 1 174 ? -1.300 -8.757 -10.387 1.00 83.69 174 LEU A CA 1
ATOM 1390 C C . LEU A 1 174 ? -2.243 -9.813 -10.937 1.00 83.69 174 LEU A C 1
ATOM 1392 O O . LEU A 1 174 ? -3.168 -9.511 -11.679 1.00 83.69 174 LEU A O 1
ATOM 1396 N N . THR A 1 175 ? -2.000 -11.066 -10.583 1.00 84.31 175 THR A N 1
ATOM 1397 C CA . THR A 1 175 ? -2.820 -12.184 -11.076 1.00 84.31 175 THR A CA 1
ATOM 1398 C C . THR A 1 175 ? -4.143 -12.317 -10.325 1.00 84.31 175 THR A C 1
ATOM 1400 O O . THR A 1 175 ? -5.021 -13.042 -10.771 1.00 84.31 175 THR A O 1
ATOM 1403 N N . GLN A 1 176 ? -4.298 -11.658 -9.175 1.00 80.12 176 GLN A N 1
ATOM 1404 C CA . GLN A 1 176 ? -5.456 -11.814 -8.298 1.00 80.12 176 GLN A CA 1
ATOM 1405 C C . GLN A 1 176 ? -6.093 -10.458 -7.993 1.00 80.12 176 GLN A C 1
ATOM 1407 O O . GLN A 1 176 ? -5.359 -9.492 -7.765 1.00 80.12 176 GLN A O 1
ATOM 1412 N N . PRO A 1 177 ? -7.436 -10.381 -7.939 1.00 83.75 177 PRO A N 1
ATOM 1413 C CA . PRO A 1 177 ? -8.108 -9.194 -7.448 1.00 83.75 177 PRO A CA 1
ATOM 1414 C C . PRO A 1 177 ? -7.807 -9.007 -5.958 1.00 83.75 177 PRO A C 1
ATOM 1416 O O . PRO A 1 177 ? -7.704 -9.976 -5.198 1.00 83.75 177 PRO A O 1
ATOM 1419 N N . VAL A 1 178 ? -7.716 -7.755 -5.526 1.00 80.25 178 VAL A N 1
ATOM 1420 C CA . VAL A 1 178 ? -7.594 -7.387 -4.110 1.00 80.25 178 VAL A CA 1
ATOM 1421 C C . VAL A 1 178 ? -8.479 -6.189 -3.814 1.00 80.25 178 VAL A C 1
ATOM 1423 O O . VAL A 1 178 ? -8.730 -5.370 -4.690 1.00 80.25 178 VAL A O 1
ATOM 1426 N N . TYR A 1 179 ? -8.932 -6.049 -2.577 1.00 79.88 179 TYR A N 1
ATOM 1427 C CA . TYR A 1 179 ? -9.513 -4.798 -2.105 1.00 79.88 179 TYR A CA 1
ATOM 1428 C C . TYR A 1 179 ? -8.435 -3.965 -1.433 1.00 79.88 179 TYR A C 1
ATOM 1430 O O . TYR A 1 179 ? -7.704 -4.474 -0.591 1.00 79.88 179 TYR A O 1
ATOM 1438 N N . VAL A 1 180 ? -8.354 -2.682 -1.762 1.00 80.19 180 VAL A N 1
ATOM 1439 C CA . VAL A 1 180 ? -7.433 -1.741 -1.113 1.00 80.19 180 VAL A CA 1
ATOM 1440 C C . VAL A 1 180 ? -8.256 -0.696 -0.373 1.00 80.19 180 VAL A C 1
ATOM 1442 O O . VAL A 1 180 ? -9.244 -0.196 -0.915 1.00 80.19 180 VAL A O 1
ATOM 1445 N N . GLY A 1 181 ? -7.878 -0.378 0.867 1.00 77.94 181 GLY A N 1
ATOM 1446 C CA . GLY A 1 181 ? -8.495 0.715 1.617 1.00 77.94 181 GLY A CA 1
ATOM 1447 C C . GLY A 1 181 ? -8.425 2.010 0.810 1.00 77.94 181 GLY A C 1
ATOM 1448 O O . GLY A 1 181 ? -7.363 2.351 0.297 1.00 77.94 181 GLY A O 1
ATOM 1449 N N . VAL A 1 182 ? -9.543 2.724 0.666 1.00 83.19 182 VAL A N 1
ATOM 1450 C CA . VAL A 1 182 ? -9.613 3.981 -0.106 1.00 83.19 182 VAL A CA 1
ATOM 1451 C C . VAL A 1 182 ? -8.762 5.062 0.559 1.00 83.19 182 VAL A C 1
ATOM 1453 O O . VAL A 1 182 ? -8.068 5.830 -0.109 1.00 83.19 182 VAL A O 1
ATOM 1456 N N . THR A 1 183 ? -8.734 5.068 1.889 1.00 84.56 183 THR A N 1
ATOM 1457 C CA . THR A 1 183 ? -7.858 5.910 2.703 1.00 84.56 183 THR A CA 1
ATOM 1458 C C . THR A 1 183 ? -6.890 5.048 3.504 1.00 84.56 183 THR A C 1
ATOM 1460 O O . THR A 1 183 ? -7.095 3.846 3.685 1.00 84.56 183 THR A O 1
ATOM 1463 N N . VAL A 1 184 ? -5.841 5.686 4.016 1.00 85.81 184 VAL A N 1
ATOM 1464 C CA . VAL A 1 184 ? -5.068 5.148 5.141 1.00 85.81 184 VAL A CA 1
ATOM 1465 C C . VAL A 1 184 ? -5.964 4.958 6.364 1.00 85.81 184 VAL A C 1
ATOM 1467 O O . VAL A 1 184 ? -7.036 5.569 6.460 1.00 85.81 184 VAL A O 1
ATOM 1470 N N . VAL A 1 185 ? -5.537 4.092 7.284 1.00 88.81 185 VAL A N 1
ATOM 1471 C CA . VAL A 1 185 ? -6.222 3.893 8.565 1.00 88.81 185 VAL A CA 1
ATOM 1472 C C . VAL A 1 185 ? -6.203 5.210 9.337 1.00 88.81 185 VAL A C 1
ATOM 1474 O O . VAL A 1 185 ? -5.171 5.874 9.418 1.00 88.81 185 VAL A O 1
ATOM 1477 N N . THR A 1 186 ? -7.356 5.609 9.868 1.00 93.75 186 THR A N 1
ATOM 1478 C CA . THR A 1 186 ? -7.478 6.840 10.652 1.00 93.75 186 THR A CA 1
ATOM 1479 C C . THR A 1 186 ? -7.258 6.578 12.138 1.00 93.75 186 THR A C 1
ATOM 1481 O O . THR A 1 186 ? -7.415 5.446 12.602 1.00 93.75 186 THR A O 1
ATOM 1484 N N . GLN A 1 187 ? -6.956 7.635 12.892 1.00 95.19 187 GLN A N 1
ATOM 1485 C CA . GLN A 1 187 ? -6.758 7.585 14.343 1.00 95.19 187 GLN A CA 1
ATOM 1486 C C . GLN A 1 187 ? -7.937 6.919 15.068 1.00 95.19 187 GLN A C 1
ATOM 1488 O O . GLN A 1 187 ? -7.743 5.965 15.817 1.00 95.19 187 GLN A O 1
ATOM 1493 N N . SER A 1 188 ? -9.173 7.331 14.761 1.00 93.88 188 SER A N 1
ATOM 1494 C CA . SER A 1 188 ? -10.379 6.752 15.379 1.00 93.88 188 SER A CA 1
ATOM 1495 C C . SER A 1 188 ? -10.577 5.266 15.062 1.00 93.88 188 SER A C 1
ATOM 1497 O O . SER A 1 188 ? -11.046 4.509 15.909 1.00 93.88 188 SER A O 1
ATOM 1499 N N . ARG A 1 189 ? -10.221 4.816 13.850 1.00 90.31 189 ARG A N 1
ATOM 1500 C CA . ARG A 1 189 ? -10.334 3.400 13.454 1.00 90.31 189 ARG A CA 1
ATOM 1501 C C . ARG A 1 189 ? -9.268 2.548 14.124 1.00 90.31 189 ARG A C 1
ATOM 1503 O O . ARG A 1 189 ? -9.558 1.417 14.505 1.00 90.31 189 ARG A O 1
ATOM 1510 N N . HIS A 1 190 ? -8.062 3.093 14.267 1.00 91.75 190 HIS A N 1
ATOM 1511 C CA . HIS A 1 190 ? -6.997 2.453 15.025 1.00 91.75 190 HIS A CA 1
ATOM 1512 C C . HIS A 1 190 ? -7.414 2.251 16.481 1.00 91.75 190 HIS A C 1
ATOM 1514 O O . HIS A 1 190 ? -7.417 1.123 16.966 1.00 91.75 190 HIS A O 1
ATOM 1520 N N . GLU A 1 191 ? -7.855 3.322 17.140 1.00 93.62 191 GLU A N 1
ATOM 1521 C CA . GLU A 1 191 ? -8.278 3.299 18.541 1.00 93.62 191 GLU A CA 1
ATOM 1522 C C . GLU A 1 191 ? -9.462 2.358 18.786 1.00 93.62 191 GLU A C 1
ATOM 1524 O O . GLU A 1 191 ? -9.461 1.617 19.763 1.00 93.62 191 GLU A O 1
ATOM 1529 N N . GLN A 1 192 ? -10.425 2.291 17.864 1.00 90.56 192 GLN A N 1
ATOM 1530 C CA . GLN A 1 192 ? -11.557 1.367 17.970 1.00 90.56 192 GLN A CA 1
ATOM 1531 C C . GLN A 1 192 ? -11.138 -0.116 17.993 1.00 90.56 192 GLN A C 1
ATOM 1533 O O . GLN A 1 192 ? -11.808 -0.920 18.639 1.00 90.56 192 GLN A O 1
ATOM 1538 N N . ILE A 1 193 ? -10.067 -0.496 17.284 1.00 85.75 193 ILE A N 1
ATOM 1539 C CA . ILE A 1 193 ? -9.579 -1.888 17.232 1.00 85.75 193 ILE A CA 1
ATOM 1540 C C . ILE A 1 193 ? -8.560 -2.163 18.341 1.00 85.75 193 ILE A C 1
ATOM 1542 O O . ILE A 1 193 ? -8.601 -3.220 18.966 1.00 85.75 193 ILE A O 1
ATOM 1546 N N . MET A 1 194 ? -7.633 -1.233 18.558 1.00 90.44 194 MET A N 1
ATOM 1547 C CA . MET A 1 194 ? -6.468 -1.427 19.426 1.00 90.44 194 MET A CA 1
ATOM 1548 C C . MET A 1 194 ? -6.691 -0.945 20.858 1.00 90.44 194 MET A C 1
ATOM 1550 O O . MET A 1 194 ? -5.902 -1.267 21.742 1.00 90.44 194 MET A O 1
ATOM 1554 N N . GLY A 1 195 ? -7.737 -0.151 21.096 1.00 92.50 195 GLY A N 1
ATOM 1555 C CA . GLY A 1 195 ? -7.997 0.510 22.376 1.00 92.50 195 GLY A CA 1
ATOM 1556 C C . GLY A 1 195 ? -7.055 1.679 22.678 1.00 92.50 195 GLY A C 1
ATOM 1557 O O . GLY A 1 195 ? -7.151 2.268 23.750 1.00 92.50 195 GLY A O 1
ATOM 1558 N N . THR A 1 196 ? -6.137 2.008 21.765 1.00 93.25 196 THR A N 1
ATOM 1559 C CA . THR A 1 196 ? -5.146 3.076 21.925 1.00 93.25 196 THR A CA 1
ATOM 1560 C C . THR A 1 196 ? -4.945 3.854 20.626 1.00 93.25 196 THR A C 1
ATOM 1562 O O . THR A 1 196 ? -5.086 3.322 19.519 1.00 93.25 196 THR A O 1
ATOM 1565 N N . ASN A 1 197 ? -4.579 5.129 20.762 1.00 95.56 197 ASN A N 1
ATOM 1566 C CA . ASN A 1 197 ? -4.184 5.998 19.660 1.00 95.56 197 ASN A CA 1
ATOM 1567 C C . ASN A 1 197 ? -2.720 6.440 19.855 1.00 95.56 197 ASN A C 1
ATOM 1569 O O . ASN A 1 197 ? -2.465 7.279 20.720 1.00 95.56 197 ASN A O 1
ATOM 1573 N N . PRO A 1 198 ? -1.755 5.892 19.091 1.00 95.50 198 PRO A N 1
ATOM 1574 C CA . PRO A 1 198 ? -0.341 6.235 19.250 1.00 95.50 198 PRO A CA 1
ATOM 1575 C C . PRO A 1 198 ? 0.036 7.580 18.611 1.00 95.50 198 PRO A C 1
ATOM 1577 O O . PRO A 1 198 ? 1.158 8.044 18.789 1.00 95.50 198 PRO A O 1
ATOM 1580 N N . SER A 1 199 ? -0.878 8.205 17.864 1.00 96.25 199 SER A N 1
ATOM 1581 C CA . SER A 1 199 ? -0.578 9.353 17.011 1.00 96.25 199 SER A CA 1
ATOM 1582 C C . SER A 1 199 ? -0.051 10.566 17.774 1.00 96.25 199 SER A C 1
ATOM 1584 O O . SER A 1 199 ? -0.692 11.087 18.695 1.00 96.25 199 SER A O 1
ATOM 1586 N N . HIS A 1 200 ? 1.109 11.044 17.328 1.00 94.31 200 HIS A N 1
ATOM 1587 C CA . HIS A 1 200 ? 1.779 12.246 17.792 1.00 94.31 200 HIS A CA 1
ATOM 1588 C C . HIS A 1 200 ? 0.928 13.500 17.538 1.00 94.31 200 HIS A C 1
ATOM 1590 O O . HIS A 1 200 ? 0.802 14.356 18.418 1.00 94.31 200 HIS A O 1
ATOM 1596 N N . PHE A 1 201 ? 0.299 13.583 16.361 1.00 94.31 201 PHE A N 1
ATOM 1597 C CA . PHE A 1 201 ? -0.579 14.672 15.923 1.00 94.31 201 PHE A CA 1
ATOM 1598 C C . PHE A 1 201 ? -2.049 14.347 16.216 1.00 94.31 201 PHE A C 1
ATOM 1600 O O . PHE A 1 201 ? -2.889 14.231 15.317 1.00 94.31 201 PHE A O 1
ATOM 1607 N N . SER A 1 202 ? -2.362 14.201 17.499 1.00 95.31 202 SER A N 1
ATOM 1608 C CA . SER A 1 202 ? -3.706 13.908 18.005 1.00 95.31 202 SER A CA 1
ATOM 1609 C C . SER A 1 202 ? -4.087 14.851 19.147 1.00 95.31 202 SER A C 1
ATOM 1611 O O . SER A 1 202 ? -3.245 15.587 19.662 1.00 95.31 202 SER A O 1
ATOM 1613 N N . ALA A 1 203 ? -5.352 14.818 19.579 1.00 91.50 203 ALA A N 1
ATOM 1614 C CA . ALA A 1 203 ? -5.828 15.625 20.709 1.00 91.50 203 ALA A CA 1
ATOM 1615 C C . ALA A 1 203 ? -5.058 15.357 22.022 1.00 91.50 203 ALA A C 1
ATOM 1617 O O . ALA A 1 203 ? -5.000 16.217 22.901 1.00 91.50 203 ALA A O 1
ATOM 1618 N N . THR A 1 204 ? -4.454 14.172 22.152 1.00 91.94 204 THR A N 1
ATOM 1619 C CA . THR A 1 204 ? -3.720 13.726 23.346 1.00 91.94 204 THR A CA 1
ATOM 1620 C C . THR A 1 204 ? -2.233 13.465 23.096 1.00 91.94 204 THR A C 1
ATOM 1622 O O . THR A 1 204 ? -1.517 13.156 24.046 1.00 91.94 204 THR A O 1
ATOM 1625 N N . GLY A 1 205 ? -1.760 13.576 21.853 1.00 92.50 205 GLY A N 1
ATOM 1626 C CA . GLY A 1 205 ? -0.372 13.314 21.466 1.00 92.50 205 GLY A CA 1
ATOM 1627 C C . GLY A 1 205 ? 0.583 14.455 21.820 1.00 92.50 205 GLY A C 1
ATOM 1628 O O . GLY A 1 205 ? 0.164 15.548 22.211 1.00 92.50 205 GLY A O 1
ATOM 1629 N N . GLU A 1 206 ? 1.892 14.235 21.665 1.00 93.94 206 GLU A N 1
ATOM 1630 C CA . GLU A 1 206 ? 2.892 15.252 22.044 1.00 93.94 206 GLU A CA 1
ATOM 1631 C C . GLU A 1 206 ? 2.822 16.521 21.169 1.00 93.94 206 GLU A C 1
ATOM 1633 O O . GLU A 1 206 ? 3.258 17.588 21.598 1.00 93.94 206 GLU A O 1
ATOM 1638 N N . ARG A 1 207 ? 2.203 16.453 19.978 1.00 93.00 207 ARG A N 1
ATOM 1639 C CA . ARG A 1 207 ? 1.955 17.605 19.088 1.00 93.00 207 ARG A CA 1
ATOM 1640 C C . ARG A 1 207 ? 0.518 18.116 19.144 1.00 93.00 207 ARG A C 1
ATOM 1642 O O . ARG A 1 207 ? 0.085 18.793 18.212 1.00 93.00 207 ARG A O 1
ATOM 1649 N N . LYS A 1 208 ? -0.208 17.869 20.239 1.00 93.62 208 LYS A N 1
ATOM 1650 C CA . LYS A 1 208 ? -1.581 18.366 20.445 1.00 93.62 208 LYS A CA 1
ATOM 1651 C C . LYS A 1 208 ? -1.740 19.868 20.197 1.00 93.62 208 LYS A C 1
ATOM 1653 O O . LYS A 1 208 ? -2.734 20.280 19.611 1.00 93.62 208 LYS A O 1
ATOM 1658 N N . ASP A 1 209 ? -0.740 20.680 20.547 1.00 95.50 209 ASP A N 1
ATOM 1659 C CA . ASP A 1 209 ? -0.798 22.136 2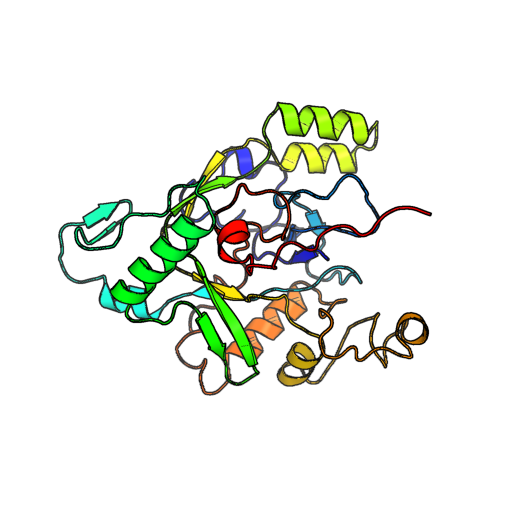0.361 1.00 95.50 209 ASP A CA 1
ATOM 1660 C C . ASP A 1 209 ? -0.848 22.523 18.873 1.00 95.50 209 ASP A C 1
ATOM 1662 O O . ASP A 1 209 ? -1.493 23.502 18.502 1.00 95.50 209 ASP A O 1
ATOM 1666 N N . ALA A 1 210 ? -0.239 21.716 17.995 1.00 92.62 210 ALA A N 1
ATOM 1667 C CA . ALA A 1 210 ? -0.284 21.917 16.547 1.00 92.62 210 ALA A CA 1
ATOM 1668 C C . ALA A 1 210 ? -1.652 21.564 15.933 1.00 92.62 210 ALA A C 1
ATOM 1670 O O . ALA A 1 210 ? -1.936 21.956 14.801 1.00 92.62 210 ALA A O 1
ATOM 1671 N N . VAL A 1 211 ? -2.495 20.829 16.663 1.00 93.44 211 VAL A N 1
ATOM 1672 C CA . VAL A 1 211 ? -3.810 20.347 16.209 1.00 93.44 211 VAL A CA 1
ATOM 1673 C C . VAL A 1 211 ? -4.947 20.744 17.156 1.00 93.44 211 VAL A C 1
ATOM 1675 O O . VAL A 1 211 ? -6.043 20.205 17.049 1.00 93.44 211 VAL A O 1
ATOM 1678 N N . ALA A 1 212 ? -4.721 21.710 18.053 1.00 90.88 212 ALA A N 1
ATOM 1679 C CA . ALA A 1 212 ? -5.609 22.008 19.182 1.00 90.88 212 ALA A CA 1
ATOM 1680 C C . ALA A 1 212 ? -7.057 22.370 18.794 1.00 90.88 212 ALA A C 1
ATOM 1682 O O . ALA A 1 212 ? -7.966 22.208 19.601 1.00 90.88 212 ALA A O 1
ATOM 1683 N N . ASN A 1 213 ? -7.277 22.837 17.562 1.00 90.69 213 ASN A N 1
ATOM 1684 C CA . ASN A 1 213 ? -8.590 23.238 17.045 1.00 90.69 213 ASN A CA 1
ATOM 1685 C C . ASN A 1 213 ? -9.083 22.336 15.898 1.00 90.69 213 ASN A C 1
ATOM 1687 O O . ASN A 1 213 ? -9.911 22.763 15.092 1.00 90.69 213 ASN A O 1
ATOM 1691 N N . LEU A 1 214 ? -8.533 21.125 15.770 1.00 92.44 214 LEU A N 1
ATOM 1692 C CA . LEU A 1 214 ? -8.854 20.185 14.698 1.00 92.44 214 LEU A CA 1
ATOM 1693 C C . LEU A 1 214 ? -9.455 18.889 15.249 1.00 92.44 214 LEU A C 1
ATOM 1695 O O . LEU A 1 214 ? -8.964 18.310 16.216 1.00 92.44 214 LEU A O 1
ATOM 1699 N N . GLU A 1 215 ? -10.466 18.376 14.551 1.00 93.06 215 GLU A N 1
ATOM 1700 C CA . GLU A 1 215 ? -11.010 17.036 14.780 1.00 93.06 215 GLU A CA 1
ATOM 1701 C C . GLU A 1 215 ? -10.062 15.976 14.199 1.00 93.06 215 GLU A C 1
ATOM 1703 O O . GLU A 1 215 ? -10.093 15.652 13.010 1.00 93.06 215 GLU A O 1
ATOM 1708 N N . THR A 1 216 ? -9.197 15.430 15.054 1.00 94.19 216 THR A N 1
ATOM 1709 C CA . THR A 1 216 ? -8.095 14.536 14.649 1.00 94.19 216 THR A CA 1
ATOM 1710 C C . THR A 1 216 ? -8.528 13.095 14.367 1.00 94.19 216 THR A C 1
ATOM 1712 O O . THR A 1 216 ? -7.793 12.344 13.733 1.00 94.19 216 THR A O 1
ATOM 1715 N N . GLY A 1 217 ? -9.751 12.696 14.731 1.00 92.81 217 GLY A N 1
ATOM 1716 C CA . GLY A 1 217 ? -10.220 11.311 14.578 1.00 92.81 217 GLY A CA 1
ATOM 1717 C C . GLY A 1 217 ? -10.235 10.786 13.132 1.00 92.81 217 GLY A C 1
ATOM 1718 O O . GLY A 1 217 ? -10.097 9.578 12.918 1.00 92.81 217 GLY A O 1
ATOM 1719 N N . ASN A 1 218 ? -10.375 11.673 12.139 1.00 92.38 218 ASN A N 1
ATOM 1720 C CA . ASN A 1 218 ? -10.309 11.336 10.709 1.00 92.38 218 ASN A CA 1
ATOM 1721 C C . ASN A 1 218 ? -8.914 11.535 10.098 1.00 92.38 218 ASN A C 1
ATOM 1723 O O . ASN A 1 218 ? -8.722 11.240 8.917 1.00 92.38 218 ASN A O 1
ATOM 1727 N N . HIS A 1 219 ? -7.944 12.030 10.868 1.00 93.81 219 HIS A N 1
ATOM 1728 C CA . HIS A 1 219 ? -6.560 12.083 10.419 1.00 93.81 219 HIS A CA 1
ATOM 1729 C C . HIS A 1 219 ? -5.988 10.668 10.318 1.00 93.81 219 HIS A C 1
ATOM 1731 O O . HIS A 1 219 ? -6.466 9.758 11.003 1.00 93.81 219 HIS A O 1
ATOM 1737 N N . PRO A 1 220 ? -4.966 10.465 9.476 1.00 92.25 220 PRO A N 1
ATOM 1738 C CA . PRO A 1 220 ? -4.217 9.223 9.474 1.00 92.25 220 PRO A CA 1
ATOM 1739 C C . PRO A 1 220 ? -3.645 8.900 10.851 1.00 92.25 220 PRO A C 1
ATOM 1741 O O . PRO A 1 220 ? -3.184 9.800 11.555 1.00 92.25 220 PRO A O 1
ATOM 1744 N N . VAL A 1 221 ? -3.652 7.619 11.210 1.00 94.69 221 VAL A N 1
ATOM 1745 C CA . VAL A 1 221 ? -2.854 7.156 12.341 1.00 94.69 221 VAL A CA 1
ATOM 1746 C C . VAL A 1 221 ? -1.380 7.122 11.929 1.00 94.69 221 VAL A C 1
ATOM 1748 O O . VAL A 1 221 ? -1.025 6.569 10.885 1.00 94.69 221 VAL A O 1
ATOM 1751 N N . GLU A 1 222 ? -0.538 7.740 12.745 1.00 92.94 222 GLU A N 1
ATOM 1752 C CA . GLU A 1 222 ? 0.924 7.720 12.655 1.00 92.94 222 GLU A CA 1
ATOM 1753 C C . GLU A 1 222 ? 1.532 7.302 14.003 1.00 92.94 222 GLU A C 1
ATOM 1755 O O . GLU A 1 222 ? 0.780 6.992 14.933 1.00 92.94 222 GLU A O 1
ATOM 1760 N N . MET A 1 223 ? 2.864 7.189 14.081 1.00 93.38 223 MET A N 1
ATOM 1761 C CA . MET A 1 223 ? 3.576 6.510 15.177 1.00 93.38 223 MET A CA 1
ATOM 1762 C C . MET A 1 223 ? 3.182 5.034 15.325 1.00 93.38 223 MET A C 1
ATOM 1764 O O . MET A 1 223 ? 3.149 4.482 16.423 1.00 93.38 223 MET A O 1
ATOM 1768 N N . VAL A 1 224 ? 2.911 4.372 14.199 1.00 90.12 224 VAL A N 1
ATOM 1769 C CA . VAL A 1 224 ? 2.627 2.935 14.154 1.00 90.12 224 VAL A CA 1
ATOM 1770 C C . VAL A 1 224 ? 3.862 2.218 13.622 1.00 90.12 224 VAL A C 1
ATOM 1772 O O . VAL A 1 224 ? 4.286 2.473 12.492 1.00 90.12 224 VAL A O 1
ATOM 1775 N N . SER A 1 225 ? 4.452 1.317 14.410 1.00 91.69 225 SER A N 1
ATOM 1776 C CA . SER A 1 225 ? 5.533 0.459 13.919 1.00 91.69 225 SER A CA 1
ATOM 1777 C C . SER A 1 225 ? 4.994 -0.625 12.981 1.00 91.69 225 SER A C 1
ATOM 1779 O O . SER A 1 225 ? 3.791 -0.894 12.925 1.00 91.69 225 SER A O 1
ATOM 1781 N N . TRP A 1 226 ? 5.871 -1.300 12.238 1.00 89.00 226 TRP A N 1
ATOM 1782 C CA . TRP A 1 226 ? 5.436 -2.420 11.400 1.00 89.00 226 TRP A CA 1
ATOM 1783 C C . TRP A 1 226 ? 4.813 -3.543 12.245 1.00 89.00 226 TRP A C 1
ATOM 1785 O O . TRP A 1 226 ? 3.842 -4.174 11.828 1.00 89.00 226 TRP A O 1
ATOM 1795 N N . ASN A 1 227 ? 5.352 -3.778 13.447 1.00 87.75 227 ASN A N 1
ATOM 1796 C CA . ASN A 1 227 ? 4.821 -4.772 14.378 1.00 87.75 227 ASN A CA 1
ATOM 1797 C C . ASN A 1 227 ? 3.408 -4.405 14.856 1.00 87.75 227 ASN A C 1
ATOM 1799 O O . ASN A 1 227 ? 2.531 -5.270 14.850 1.00 87.75 227 ASN A O 1
ATOM 1803 N N . ASP A 1 228 ? 3.171 -3.132 15.183 1.00 88.69 228 ASP A N 1
ATOM 1804 C CA . ASP A 1 228 ? 1.844 -2.635 15.574 1.00 88.69 228 ASP A CA 1
ATOM 1805 C C . ASP A 1 228 ? 0.858 -2.756 14.410 1.00 88.69 228 ASP A C 1
ATOM 1807 O O . ASP A 1 228 ? -0.279 -3.186 14.587 1.00 88.69 228 ASP A O 1
ATOM 1811 N N . ALA A 1 229 ? 1.303 -2.456 13.185 1.00 85.94 229 ALA A N 1
ATOM 1812 C CA . ALA A 1 229 ? 0.485 -2.624 11.990 1.00 85.94 229 ALA A CA 1
ATOM 1813 C C . ALA A 1 229 ? 0.104 -4.097 11.752 1.00 85.94 229 ALA A C 1
ATOM 1815 O O . ALA A 1 229 ? -1.045 -4.396 11.411 1.00 85.94 229 ALA A O 1
ATOM 1816 N N . ALA A 1 230 ? 1.038 -5.030 11.957 1.00 80.56 230 ALA A N 1
ATOM 1817 C CA . ALA A 1 230 ? 0.768 -6.464 11.868 1.00 80.56 230 ALA A CA 1
ATOM 1818 C C . ALA A 1 230 ? -0.222 -6.925 12.951 1.00 80.56 230 ALA A C 1
ATOM 1820 O O . ALA A 1 230 ? -1.121 -7.726 12.677 1.00 80.56 230 ALA A O 1
ATOM 1821 N N . GLU A 1 231 ? -0.099 -6.392 14.167 1.00 84.50 231 GLU A N 1
ATOM 1822 C CA . GLU A 1 231 ? -1.045 -6.640 15.248 1.00 84.50 231 GLU A CA 1
ATOM 1823 C C . GLU A 1 231 ? -2.434 -6.057 14.958 1.00 84.50 231 GLU A C 1
ATOM 1825 O O . GLU A 1 231 ? -3.419 -6.775 15.119 1.00 84.50 231 GLU A O 1
ATOM 1830 N N . PHE A 1 232 ? -2.530 -4.831 14.446 1.00 86.00 232 PHE A N 1
ATOM 1831 C CA . PHE A 1 232 ? -3.791 -4.226 14.019 1.00 86.00 232 PHE A CA 1
ATOM 1832 C C . PHE A 1 232 ? -4.508 -5.098 12.981 1.00 86.00 232 PHE A C 1
ATOM 1834 O O . PHE A 1 232 ? -5.707 -5.361 13.098 1.00 86.00 232 PHE A O 1
ATOM 1841 N N . CYS A 1 233 ? -3.769 -5.616 11.994 1.0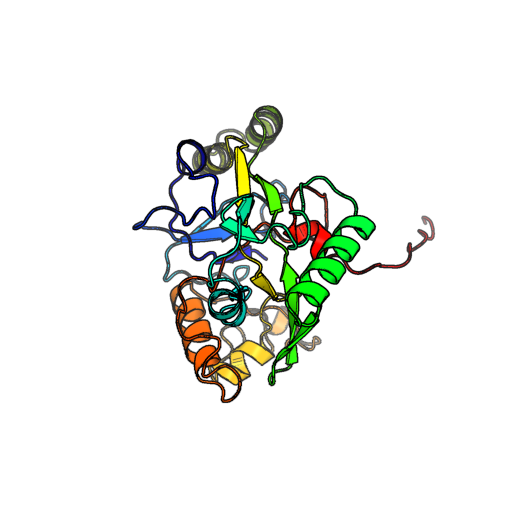0 76.50 233 CYS A N 1
ATOM 1842 C CA . CYS A 1 233 ? -4.317 -6.538 10.996 1.00 76.50 233 CYS A CA 1
ATOM 1843 C C . CYS A 1 233 ? -4.847 -7.829 11.640 1.00 76.50 233 CYS A C 1
ATOM 1845 O O . CYS A 1 233 ? -5.935 -8.296 11.296 1.00 76.50 233 CYS A O 1
ATOM 1847 N N . ARG A 1 234 ? -4.104 -8.389 12.603 1.00 73.81 234 ARG A N 1
ATOM 1848 C CA . ARG A 1 234 ? -4.520 -9.573 13.366 1.00 73.81 234 ARG A CA 1
ATOM 1849 C C . ARG A 1 234 ? -5.758 -9.288 14.221 1.00 73.81 234 ARG A C 1
ATOM 1851 O O . ARG A 1 234 ? -6.688 -10.084 14.202 1.00 73.81 234 ARG A O 1
ATOM 1858 N N . ALA A 1 235 ? -5.814 -8.170 14.935 1.00 74.06 235 ALA A N 1
ATOM 1859 C CA . ALA A 1 235 ? -6.963 -7.796 15.755 1.00 74.06 235 ALA A CA 1
ATOM 1860 C C . ALA A 1 235 ? -8.220 -7.557 14.898 1.00 74.06 235 ALA A C 1
ATOM 1862 O O . ALA A 1 235 ? -9.284 -8.101 15.190 1.00 74.06 235 ALA A O 1
ATOM 1863 N N . GLY A 1 236 ? -8.084 -6.842 13.776 1.00 68.06 236 GLY A N 1
ATOM 1864 C CA . GLY A 1 236 ? -9.180 -6.601 12.832 1.00 68.06 236 GLY A CA 1
ATOM 1865 C C . GLY A 1 236 ? -9.711 -7.873 12.156 1.00 68.06 236 GLY A C 1
ATOM 1866 O O . GLY A 1 236 ? -10.889 -7.937 11.800 1.00 68.06 236 GLY A O 1
ATOM 1867 N N . SER A 1 237 ? -8.880 -8.913 12.018 1.00 61.56 237 SER A N 1
ATOM 1868 C CA . SER A 1 237 ? -9.303 -10.223 11.496 1.00 61.56 237 SER A CA 1
ATOM 1869 C C . SER A 1 237 ? -10.242 -11.002 12.424 1.00 61.56 237 SER A C 1
ATOM 1871 O O . SER A 1 237 ? -10.945 -11.901 11.965 1.00 61.56 237 SER A O 1
ATOM 1873 N N . CYS A 1 238 ? -10.278 -10.643 13.710 1.00 52.34 238 CYS A N 1
ATOM 1874 C CA . CYS A 1 238 ? -11.135 -11.263 14.719 1.00 52.34 238 CYS A CA 1
ATOM 1875 C C . CYS A 1 238 ? -12.517 -10.593 14.838 1.00 52.34 238 CYS A C 1
ATOM 1877 O O . CYS A 1 238 ? -13.310 -10.998 15.688 1.00 52.34 238 CYS A O 1
ATOM 1879 N N . LEU A 1 239 ? -12.821 -9.572 14.025 1.00 54.81 239 LEU A N 1
ATOM 1880 C CA . LEU A 1 239 ? -14.150 -8.960 14.007 1.00 54.81 239 LEU A CA 1
ATOM 1881 C C . LEU A 1 239 ? -15.192 -9.961 13.447 1.00 54.81 239 LEU A C 1
ATOM 1883 O O . LEU A 1 239 ? -14.874 -10.743 12.547 1.00 54.81 239 LEU A O 1
ATOM 1887 N N . PRO A 1 240 ? -16.449 -9.955 13.938 1.00 43.56 240 PRO A N 1
ATOM 1888 C CA . PRO A 1 240 ? -17.450 -10.984 13.613 1.00 43.56 240 PRO A CA 1
ATOM 1889 C C . PRO A 1 240 ? -17.712 -11.201 12.112 1.00 43.56 240 PRO A C 1
ATOM 1891 O O . PRO A 1 240 ? -18.072 -12.299 11.704 1.00 43.56 240 PRO A O 1
ATOM 1894 N N . GLU A 1 241 ? -17.507 -10.172 11.285 1.00 45.41 241 GLU A N 1
ATOM 1895 C CA . GLU A 1 241 ? -17.716 -10.198 9.827 1.00 45.41 241 GLU A CA 1
ATOM 1896 C C . GLU A 1 241 ? -16.454 -10.574 9.031 1.00 45.41 241 GLU A C 1
ATOM 1898 O O . GLU A 1 241 ? -16.534 -10.962 7.866 1.00 45.41 241 GLU A O 1
ATOM 1903 N N . THR A 1 242 ? -15.272 -10.442 9.637 1.00 45.12 242 THR A N 1
ATOM 1904 C CA . THR A 1 242 ? -13.972 -10.750 9.020 1.00 45.12 242 THR A CA 1
ATOM 1905 C C . THR A 1 242 ? -13.502 -12.169 9.346 1.00 45.12 242 THR A C 1
ATOM 1907 O O . THR A 1 242 ? -12.624 -12.705 8.654 1.00 45.12 242 THR A O 1
ATOM 1910 N N . CYS A 1 243 ? -14.155 -12.807 10.326 1.00 31.41 243 CYS A N 1
ATOM 1911 C CA . CYS A 1 243 ? -14.009 -14.205 10.706 1.00 31.41 243 CYS A CA 1
ATOM 1912 C C . CYS A 1 243 ? -14.408 -15.124 9.530 1.00 31.41 243 CYS A C 1
ATOM 1914 O O . CYS A 1 243 ? -15.568 -15.477 9.341 1.00 31.41 243 CYS A O 1
ATOM 1916 N N . GLY A 1 244 ? -13.432 -15.453 8.678 1.00 34.12 244 GLY A N 1
ATOM 1917 C CA . GLY A 1 244 ? -13.603 -16.265 7.464 1.00 34.12 244 GLY A CA 1
ATOM 1918 C C . GLY A 1 244 ? -13.057 -15.623 6.182 1.00 34.12 244 GLY A C 1
ATOM 1919 O O . GLY A 1 244 ? -12.641 -16.346 5.279 1.00 34.12 244 GLY A O 1
ATOM 1920 N N . LEU A 1 245 ? -12.960 -14.289 6.125 1.00 37.19 245 LEU A N 1
ATOM 1921 C CA . LEU A 1 245 ? -12.303 -13.538 5.039 1.00 37.19 245 LEU A CA 1
ATOM 1922 C C . LEU A 1 245 ? -10.793 -13.366 5.262 1.00 37.19 245 LEU A C 1
ATOM 1924 O O . LEU A 1 245 ? -10.050 -13.167 4.309 1.00 37.19 245 LEU A O 1
ATOM 1928 N N . PHE A 1 246 ? -10.334 -13.469 6.511 1.00 31.50 246 PHE A N 1
ATOM 1929 C CA . PHE A 1 246 ? -8.954 -13.177 6.915 1.00 31.50 246 PHE A CA 1
ATOM 1930 C C . PHE A 1 246 ? -8.116 -14.412 7.279 1.00 31.50 246 PHE A C 1
ATOM 1932 O O . PHE A 1 246 ? -7.049 -14.289 7.880 1.00 31.50 246 PHE A O 1
ATOM 1939 N N . ASN A 1 247 ? -8.548 -15.622 6.908 1.00 24.75 247 ASN A N 1
ATOM 1940 C CA . ASN A 1 247 ? -7.890 -16.853 7.370 1.00 24.75 247 ASN A CA 1
ATOM 1941 C C . ASN A 1 247 ? -6.475 -17.097 6.809 1.00 24.75 247 ASN A C 1
ATOM 1943 O O . ASN A 1 247 ? -5.855 -18.106 7.136 1.00 24.75 247 ASN A O 1
ATOM 1947 N N . ARG A 1 248 ? -5.926 -16.177 6.007 1.00 30.39 248 ARG A N 1
ATOM 1948 C CA . ARG A 1 248 ? -4.492 -16.089 5.709 1.00 30.39 248 ARG A CA 1
ATOM 1949 C C . ARG A 1 248 ? -4.077 -14.624 5.612 1.00 30.39 248 ARG A C 1
ATOM 1951 O O . ARG A 1 248 ? -4.033 -14.048 4.527 1.00 30.39 248 ARG A O 1
ATOM 1958 N N . CYS A 1 249 ? -3.724 -14.032 6.751 1.00 28.45 249 CYS A N 1
ATOM 1959 C CA . CYS A 1 249 ? -3.079 -12.720 6.856 1.00 28.45 249 CYS A CA 1
ATOM 1960 C C . CYS A 1 249 ? -1.629 -12.761 6.313 1.00 28.45 249 CYS A C 1
ATOM 1962 O O . CYS A 1 249 ? -0.670 -12.439 7.005 1.00 28.45 249 CYS A O 1
ATOM 1964 N N . SER A 1 250 ? -1.459 -13.203 5.065 1.00 27.11 250 SER A N 1
ATOM 1965 C CA . SER A 1 250 ? -0.193 -13.191 4.318 1.00 27.11 250 SER 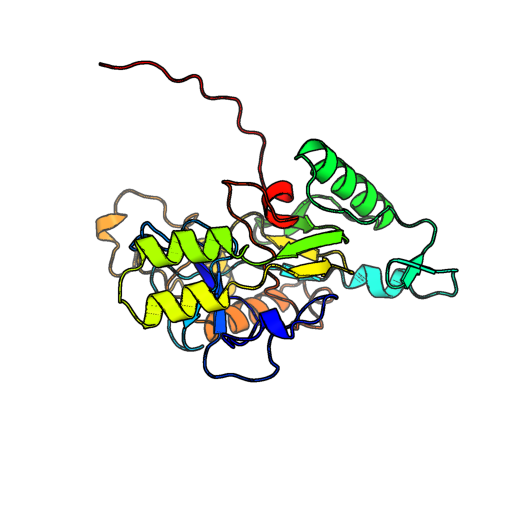A CA 1
ATOM 1966 C C . SER A 1 250 ? -0.169 -12.077 3.263 1.00 27.11 250 SER A C 1
ATOM 1968 O O . SER A 1 250 ? 0.777 -11.978 2.492 1.00 27.11 250 SER A O 1
ATOM 1970 N N . ALA A 1 251 ? -1.220 -11.252 3.186 1.00 32.25 251 ALA A N 1
ATOM 1971 C CA . ALA A 1 251 ? -1.392 -10.265 2.121 1.00 32.25 251 ALA A CA 1
ATOM 1972 C C . ALA A 1 251 ? -1.915 -8.904 2.604 1.00 32.25 251 ALA A C 1
ATOM 1974 O O . ALA A 1 251 ? -2.454 -8.160 1.789 1.00 32.25 251 ALA A O 1
ATOM 1975 N N . CYS A 1 252 ? -1.759 -8.564 3.890 1.00 29.03 252 CYS A N 1
ATOM 1976 C CA . CYS A 1 252 ? -2.375 -7.349 4.430 1.00 29.03 252 CYS A CA 1
ATOM 1977 C C . CYS A 1 252 ? -1.749 -6.038 3.937 1.00 29.03 252 CYS A C 1
ATOM 1979 O O . CYS A 1 252 ? -2.322 -4.980 4.171 1.00 29.03 252 CYS A O 1
ATOM 1981 N N . ILE A 1 253 ? -0.623 -6.066 3.216 1.00 36.41 253 ILE A N 1
ATOM 1982 C CA . ILE A 1 253 ? -0.028 -4.839 2.692 1.00 36.41 253 ILE A CA 1
ATOM 1983 C C . ILE A 1 253 ? 0.683 -5.072 1.353 1.00 36.41 253 ILE A C 1
ATOM 1985 O O . ILE A 1 253 ? 1.909 -5.143 1.274 1.00 36.41 253 ILE A O 1
ATOM 1989 N N . ARG A 1 254 ? -0.101 -5.200 0.278 1.00 39.44 254 ARG A N 1
ATOM 1990 C CA . ARG A 1 254 ? 0.400 -5.101 -1.102 1.00 39.44 254 ARG A CA 1
ATOM 1991 C C . ARG A 1 254 ? 0.051 -3.732 -1.666 1.00 39.44 254 ARG A C 1
ATOM 1993 O O . ARG A 1 254 ? -0.992 -3.567 -2.290 1.00 39.44 254 ARG A O 1
ATOM 2000 N N . GLN A 1 255 ? 0.910 -2.741 -1.445 1.00 34.16 255 GLN A N 1
ATOM 2001 C CA . GLN A 1 255 ? 0.752 -1.456 -2.116 1.00 34.16 255 GLN A CA 1
ATOM 2002 C C . GLN A 1 255 ? 1.389 -1.533 -3.510 1.00 34.16 255 GLN A C 1
ATOM 2004 O O . GLN A 1 255 ? 2.601 -1.408 -3.669 1.00 34.16 255 GLN A O 1
ATOM 2009 N N . ALA A 1 256 ? 0.558 -1.709 -4.538 1.00 35.00 256 ALA A N 1
ATOM 2010 C CA . ALA A 1 256 ? 0.837 -1.041 -5.804 1.00 35.00 256 ALA A CA 1
ATOM 2011 C C . ALA A 1 256 ? 0.495 0.442 -5.575 1.00 35.00 256 ALA A C 1
ATOM 2013 O O . ALA A 1 256 ? -0.577 0.742 -5.056 1.00 35.00 256 ALA A O 1
ATOM 2014 N N . GLY A 1 257 ? 1.437 1.346 -5.854 1.00 34.91 257 GLY A N 1
ATOM 2015 C CA . GLY A 1 257 ? 1.435 2.743 -5.399 1.00 34.91 257 GLY A CA 1
ATOM 2016 C C . GLY A 1 257 ? 0.094 3.475 -5.527 1.00 34.91 257 GLY A C 1
ATOM 2017 O O . GLY A 1 257 ? -0.552 3.425 -6.575 1.00 34.91 257 GLY A O 1
ATOM 2018 N N . ALA A 1 258 ? -0.292 4.173 -4.457 1.00 29.28 258 ALA A N 1
ATOM 2019 C CA . ALA A 1 258 ? -1.503 4.977 -4.358 1.00 29.28 258 ALA A CA 1
ATOM 2020 C C . ALA A 1 258 ? -1.142 6.404 -3.918 1.00 29.28 258 ALA A C 1
ATOM 2022 O O . ALA A 1 258 ? -0.846 6.634 -2.751 1.00 29.28 258 ALA A O 1
ATOM 2023 N N . CYS A 1 259 ? -1.152 7.363 -4.844 1.00 28.03 259 CYS A N 1
ATOM 2024 C CA . CYS A 1 259 ? -1.066 8.797 -4.550 1.00 28.03 259 CYS A CA 1
ATOM 2025 C C . CYS A 1 259 ? -1.897 9.573 -5.598 1.00 28.03 259 CYS A C 1
ATOM 2027 O O . CYS A 1 259 ? -1.948 9.117 -6.745 1.00 28.03 259 CYS A O 1
ATOM 2029 N N . PRO A 1 260 ? -2.550 10.710 -5.263 1.00 26.83 260 PRO A N 1
ATOM 2030 C CA . PRO A 1 260 ? -3.478 11.411 -6.162 1.00 26.83 260 PRO A CA 1
ATOM 2031 C C . PRO A 1 260 ? -2.836 12.171 -7.335 1.00 26.83 260 PRO A C 1
ATOM 2033 O O . PRO A 1 260 ? -3.553 12.819 -8.093 1.00 26.83 260 PRO A O 1
ATOM 2036 N N . THR A 1 261 ? -1.517 12.117 -7.522 1.00 24.50 261 THR A N 1
ATOM 2037 C CA . THR A 1 261 ? -0.817 12.895 -8.555 1.00 24.50 261 THR A CA 1
ATOM 2038 C C . THR A 1 261 ? 0.087 12.002 -9.411 1.00 24.50 261 THR A C 1
ATOM 2040 O O . THR A 1 261 ? 1.009 11.371 -8.910 1.00 24.50 261 THR A O 1
ATOM 2043 N N . GLY A 1 262 ? -0.166 11.951 -10.728 1.00 26.22 262 GLY A N 1
ATOM 2044 C CA . GLY A 1 262 ? 0.830 11.476 -11.706 1.00 26.22 262 GLY A CA 1
ATOM 2045 C C . GLY A 1 262 ? 0.871 9.972 -12.037 1.00 26.22 262 GLY A C 1
ATOM 2046 O O . GLY A 1 262 ? 1.937 9.390 -12.156 1.00 26.22 262 GLY A O 1
ATOM 20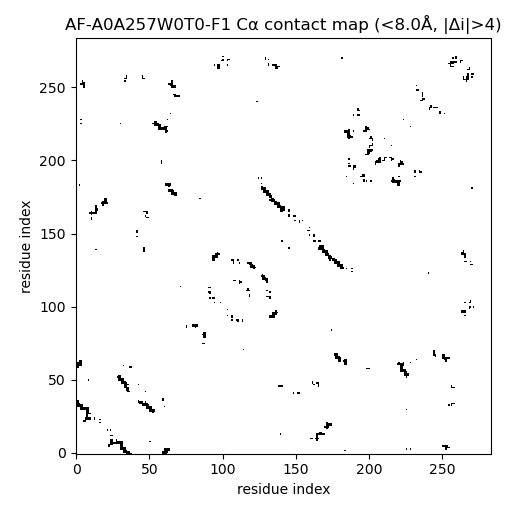47 N N . LEU A 1 263 ? -0.287 9.334 -12.215 1.00 33.38 263 LEU A N 1
ATOM 2048 C CA . LEU A 1 263 ? -0.591 8.320 -13.245 1.00 33.38 263 LEU A CA 1
ATOM 2049 C C . LEU A 1 263 ? 0.530 7.398 -13.831 1.00 33.38 263 LEU A C 1
ATOM 2051 O O . LEU A 1 263 ? 0.872 7.560 -15.004 1.00 33.38 263 LEU A O 1
ATOM 2055 N N . ARG A 1 264 ? 0.941 6.310 -13.151 1.00 34.16 264 ARG A N 1
ATOM 2056 C CA . ARG A 1 264 ? 1.599 5.139 -13.813 1.00 34.16 264 ARG A CA 1
ATOM 2057 C C . ARG A 1 264 ? 1.226 3.741 -13.283 1.00 34.16 264 ARG A C 1
ATOM 2059 O O . ARG A 1 264 ? 1.500 2.755 -13.959 1.00 34.16 264 ARG A O 1
ATOM 2066 N N . THR A 1 265 ? 0.545 3.628 -12.141 1.00 38.12 265 THR A N 1
ATOM 2067 C CA . THR A 1 265 ? 0.147 2.335 -11.550 1.00 38.12 265 THR A CA 1
ATOM 2068 C C . THR A 1 265 ? -1.365 2.104 -11.638 1.00 38.12 265 THR A C 1
ATOM 2070 O O . THR A 1 265 ? -2.157 3.051 -11.634 1.00 38.12 265 THR A O 1
ATOM 2073 N N . ILE A 1 266 ? -1.772 0.829 -11.684 1.00 34.28 266 ILE A N 1
ATOM 2074 C CA . ILE A 1 266 ? -3.183 0.404 -11.651 1.00 34.28 266 ILE A CA 1
ATOM 2075 C C . ILE A 1 266 ? -3.886 1.001 -10.418 1.00 34.28 266 ILE A C 1
ATOM 2077 O O . ILE A 1 266 ? -4.917 1.653 -10.540 1.00 34.28 266 ILE A O 1
ATOM 2081 N N . ALA A 1 267 ? -3.283 0.885 -9.234 1.00 32.06 267 ALA A N 1
ATOM 2082 C CA . ALA A 1 267 ? -3.873 1.347 -7.978 1.00 32.06 267 ALA A CA 1
ATOM 2083 C C . ALA A 1 267 ? -4.070 2.877 -7.891 1.00 32.06 267 ALA A C 1
ATOM 2085 O O . ALA A 1 267 ? -5.117 3.321 -7.419 1.00 32.06 267 ALA A O 1
ATOM 2086 N N . ALA A 1 268 ? -3.132 3.695 -8.390 1.00 30.91 268 ALA A N 1
ATOM 2087 C CA . ALA A 1 268 ? -3.247 5.157 -8.330 1.00 30.91 268 ALA A CA 1
ATOM 2088 C C . ALA A 1 268 ? -4.420 5.702 -9.168 1.00 30.91 268 ALA A C 1
ATOM 2090 O O . ALA A 1 268 ? -5.092 6.645 -8.749 1.00 30.91 268 ALA A O 1
ATOM 2091 N N . ARG A 1 269 ? -4.700 5.088 -10.329 1.00 36.03 269 ARG A N 1
ATOM 2092 C CA . ARG A 1 269 ? -5.825 5.472 -11.206 1.00 36.03 269 ARG A CA 1
ATOM 2093 C C . ARG A 1 269 ? -7.172 4.938 -10.732 1.00 36.03 269 ARG A C 1
ATOM 2095 O O . ARG A 1 269 ? -8.194 5.575 -10.958 1.00 36.03 269 ARG A O 1
ATOM 2102 N N . LEU A 1 270 ? -7.176 3.791 -10.057 1.00 32.06 270 LEU A N 1
ATOM 2103 C CA . LEU A 1 270 ? -8.391 3.175 -9.527 1.00 32.06 270 LEU A CA 1
ATOM 2104 C C . LEU A 1 270 ? -8.933 3.878 -8.276 1.00 32.06 270 LEU A C 1
ATOM 2106 O O . LEU A 1 270 ? -10.097 3.674 -7.944 1.00 32.06 270 LEU A O 1
ATOM 2110 N N . MET A 1 271 ? -8.129 4.688 -7.580 1.00 31.05 271 MET A N 1
ATOM 2111 C CA . MET A 1 271 ? -8.501 5.341 -6.315 1.00 31.05 271 MET A CA 1
ATOM 2112 C C . MET A 1 271 ? -8.788 6.844 -6.419 1.00 31.05 271 MET A C 1
ATOM 2114 O O . MET A 1 271 ? -9.118 7.455 -5.407 1.00 31.05 271 MET A O 1
ATOM 2118 N N . THR A 1 272 ? -8.700 7.460 -7.601 1.00 27.66 272 THR A N 1
ATOM 2119 C CA . THR A 1 272 ? -8.974 8.898 -7.760 1.00 27.66 272 THR A CA 1
ATOM 2120 C C . THR A 1 272 ? -10.492 9.153 -7.834 1.00 27.66 272 THR A C 1
ATOM 2122 O O . THR A 1 272 ? -11.140 8.655 -8.758 1.00 27.66 272 THR A O 1
ATOM 2125 N N . PRO A 1 273 ? -11.113 9.894 -6.896 1.00 25.05 273 PRO A N 1
ATOM 2126 C CA . PRO A 1 273 ? -12.477 10.378 -7.082 1.00 25.05 273 PRO A CA 1
ATOM 2127 C C . PRO A 1 273 ? -12.493 11.527 -8.105 1.00 25.05 273 PRO A C 1
ATOM 2129 O O . PRO A 1 273 ? -11.571 12.340 -8.142 1.00 25.05 273 PRO A O 1
ATOM 2132 N N . CYS A 1 274 ? -13.547 11.609 -8.925 1.00 22.70 274 CYS A N 1
ATOM 2133 C CA . CYS A 1 274 ? -13.818 12.778 -9.767 1.00 22.70 274 CYS A CA 1
ATOM 2134 C C . CYS A 1 274 ? -13.998 14.016 -8.877 1.00 22.70 274 CYS A C 1
ATOM 2136 O O . CYS A 1 274 ? -15.070 14.219 -8.310 1.00 22.70 274 CYS A O 1
ATOM 2138 N N . THR A 1 275 ? -12.977 14.858 -8.759 1.00 25.83 275 THR A N 1
ATOM 2139 C CA . THR A 1 275 ? -13.167 16.240 -8.312 1.00 25.83 275 THR A CA 1
ATOM 2140 C C . THR A 1 275 ? -13.622 17.083 -9.504 1.00 25.83 275 THR A C 1
ATOM 2142 O O . THR A 1 275 ? -12.976 17.008 -10.553 1.00 25.83 275 THR A O 1
ATOM 2145 N N . PRO A 1 276 ? -14.697 17.885 -9.386 1.00 25.45 276 PRO A N 1
ATOM 2146 C CA . PRO A 1 276 ? -15.015 18.892 -10.387 1.00 25.45 276 PRO A CA 1
ATOM 2147 C C . PRO A 1 276 ? -13.876 19.909 -10.443 1.00 25.45 276 PRO A C 1
ATOM 2149 O O . PRO A 1 276 ? -13.326 20.294 -9.409 1.00 25.45 276 PRO A O 1
ATOM 2152 N N . ASP A 1 277 ? -13.540 20.315 -11.659 1.00 27.44 277 ASP A N 1
ATOM 2153 C CA . ASP A 1 277 ? -12.524 21.306 -11.985 1.00 27.44 277 ASP A CA 1
ATOM 2154 C C . ASP A 1 277 ? -12.746 22.592 -11.163 1.00 27.44 277 ASP A C 1
ATOM 2156 O O . ASP A 1 277 ? -13.737 23.305 -11.351 1.00 27.44 277 ASP A O 1
ATOM 2160 N N . ARG A 1 278 ? -11.870 22.874 -10.187 1.00 28.81 278 ARG A N 1
ATOM 2161 C CA . ARG A 1 278 ? -11.885 24.165 -9.490 1.00 28.81 278 ARG A CA 1
ATOM 2162 C C . ARG A 1 278 ? -11.185 25.170 -10.388 1.00 28.81 278 ARG A C 1
ATOM 2164 O O . ARG A 1 278 ? -9.962 25.274 -10.384 1.00 28.81 278 ARG A O 1
ATOM 2171 N N . GLN A 1 279 ? -11.998 25.926 -11.118 1.00 29.91 279 GLN A N 1
ATOM 2172 C CA . GLN A 1 279 ? -11.590 27.167 -11.759 1.00 29.91 279 GLN A CA 1
ATOM 2173 C C . GLN A 1 279 ? -10.842 28.048 -10.752 1.00 29.91 279 GLN A C 1
ATOM 2175 O O . GLN A 1 279 ? -11.337 28.352 -9.668 1.00 29.91 279 GLN A O 1
ATOM 2180 N N . ASN A 1 280 ? -9.627 28.410 -11.142 1.00 30.30 280 ASN A N 1
ATOM 2181 C CA . ASN A 1 280 ? -8.717 29.324 -10.473 1.00 30.30 280 ASN A CA 1
ATOM 2182 C C . ASN A 1 280 ? -9.300 30.752 -10.455 1.00 30.30 280 ASN A C 1
ATOM 2184 O O . ASN A 1 280 ? -9.418 31.339 -11.534 1.00 30.30 280 ASN A O 1
ATOM 2188 N N . PRO A 1 281 ? -9.637 31.348 -9.295 1.00 31.66 281 PRO A N 1
ATOM 2189 C CA . PRO A 1 281 ? -9.876 32.775 -9.204 1.00 31.66 281 PRO A CA 1
ATOM 2190 C C . PRO A 1 281 ? -8.564 33.486 -8.844 1.00 31.66 281 PRO A C 1
ATOM 2192 O O . PRO A 1 281 ? -8.011 33.342 -7.758 1.00 31.66 281 PRO A O 1
ATOM 2195 N N . GLU A 1 282 ? -8.092 34.213 -9.845 1.00 35.62 282 GLU A N 1
ATOM 2196 C CA . GLU A 1 282 ? -7.060 35.244 -9.926 1.00 35.62 282 GLU A CA 1
ATOM 2197 C C . GLU A 1 282 ? -6.410 35.824 -8.652 1.00 35.62 282 GLU A C 1
ATOM 2199 O O . GLU A 1 282 ? -7.057 36.284 -7.714 1.00 35.62 282 GLU A O 1
ATOM 2204 N N . ARG A 1 283 ? -5.077 35.933 -8.763 1.00 36.66 283 ARG A N 1
ATOM 2205 C CA . ARG A 1 283 ? -4.239 37.129 -8.532 1.00 36.66 283 ARG A CA 1
ATOM 2206 C C . ARG A 1 283 ? -4.918 38.324 -7.838 1.00 36.66 283 ARG A C 1
ATOM 2208 O O . ARG A 1 283 ? -5.726 39.017 -8.451 1.00 36.66 283 ARG A O 1
ATOM 2215 N N . ARG A 1 284 ? -4.370 38.699 -6.681 1.00 34.50 284 ARG A N 1
ATOM 2216 C CA . ARG A 1 284 ? -3.941 40.073 -6.376 1.00 34.50 284 ARG A CA 1
ATOM 2217 C C . ARG A 1 284 ? -2.668 40.038 -5.548 1.00 34.50 284 ARG A C 1
ATOM 2219 O O . ARG A 1 284 ? -2.588 39.159 -4.666 1.00 34.50 284 ARG A O 1
#

pLDDT: mean 74.87, std 22.08, range [22.7, 96.25]

Foldseek 3Di:
DKEWFQAADDLCCQVPADQEPGRHDPDHQWTWIFADDPPDPLRHDLQQTDTDGLLFFDLRYFHWWKFFPVVQVVVQPDDADADDLRGHPPQDDADEDDDALVVLVVQLVRNCVVSVHDQWDADPLGFIWGKQTWHKFKFFDDPVSLVVSDVVVDPPPVSNSSSSSRDDTDMHTHRGMMIIGLDTQAQLNLCVQVVDQQHLCDCPHVCVVVQVPHDRRRPGRGRAGNVNVLVSLVSVCPPPVNVVRPPDVSHTGDDPGDDQDDGGTSRPSNNHDDDPDPDDDDDD

Mean predicted aligned error: 10.36 Å

Sequence (284 aa):
MAEWCQDWYDPLYYHNSPRENPVGPETGVYRVNRGGYWVNSACIWSYYRMRDKPKDALDALGLRLVLSVDAVKQAVQKHQATRWHGWPVDAPPPAIAPFNAALAKQHQEEWAAYLKVPVEYTNSIGMKFRLVTPGEFLMGSTPEEIEAALQVAGENAETQERIHSEGPQHKVVLTQPVYVGVTVVTQSRHEQIMGTNPSHFSATGERKDAVANLETGNHPVEMVSWNDAAEFCRAGSCLPETCGLFNRCSACIRQAGACPTGLRTIAARLMTPCTPDRQNPERR